Protein AF-A0A9E5F673-F1 (afdb_monomer)

Foldseek 3Di:
DDPPVPVVVVVVVVVVVLVPVPPPPDDDDDDDDVVVVLVVLVVVLVVVLVQLLQAADDQDPPVDDPADPLLSVLLNQLRRHRRVVCVVPVDLCQVSLDPPPRPDDPPQLVVLNVVLCVCSDPPHDPSSNVVSSSQSNLLSLCVSCVPPDLVRDLRLSSLSSQLSNQVPPPLVSNLSSLVSSCVNVVSNLVSLLSNLSSLLVVVLVPLVDPPVVSLVSNVVSLVSSCVRNPLPPSSLVSVLSSQVSDPPRLVVSLVSLCVQLVVPVPDVSNVVSNVSNVD

Sequence (279 aa):
MKKRNVIILVGVLLSAAILWWGLAQTQENGSEEAGAESENHLAENQEKMAVLYQAPRESIAASGQEGTRECIEFWNNLRGFDLTRQQSEFPDIKTITKSDRCSTVPAPLKNLHDHFNKTCGPNANSSQCLVALYHYRAALTDFLTRNLKIEQITDPKVLVDKVLANREINPELSIKAAEKLSELEPNLYDAKKAQVLGRLFMATKNSAGTNEDAWGALDEAIKSAKELGGSDPELLEAELMSELFRPNNLQRAEEKAKDASEDFPGEWRGPYFAAWALF

pLDDT: mean 76.99, std 19.3, range [29.08, 98.12]

Solvent-accessible surface area (backbone atoms only — not comparable to full-atom values): 15774 Å² total; per-residue (Å²): 135,83,89,74,57,70,72,58,60,62,60,58,64,70,62,52,76,77,66,59,86,80,64,93,82,81,82,92,82,89,76,75,75,69,52,58,57,42,52,51,49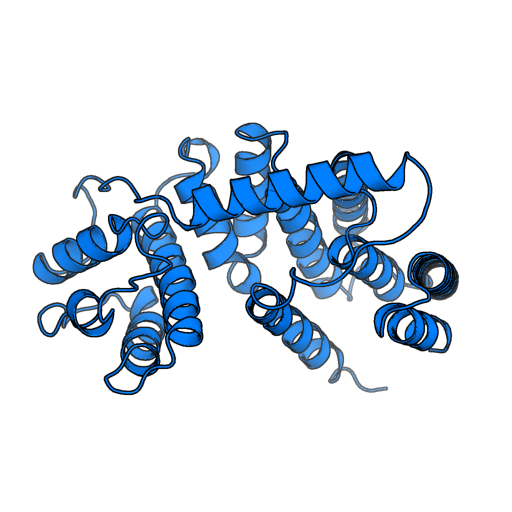,44,52,54,33,53,51,54,50,48,50,49,74,21,49,50,45,80,80,74,73,74,84,83,67,86,60,48,72,54,34,50,52,51,52,44,52,62,40,45,44,55,48,71,85,30,72,91,61,64,62,69,55,50,75,75,62,59,52,92,68,42,78,64,61,55,77,93,50,35,68,55,48,56,49,35,51,61,46,35,34,100,84,42,54,68,68,62,23,51,53,40,47,53,53,47,47,14,40,48,51,34,62,78,44,65,86,56,57,70,92,74,61,83,53,60,54,60,27,52,20,31,24,68,49,17,51,86,80,36,29,68,60,12,26,54,23,17,49,53,32,26,71,78,36,72,81,39,42,68,27,35,47,46,31,27,57,27,32,48,53,55,39,58,73,43,72,91,53,92,55,57,68,44,50,52,55,26,52,53,30,45,56,63,25,44,78,54,42,60,84,41,66,69,58,55,48,53,55,33,50,54,29,58,71,38,85,95,26,56,69,61,21,28,53,49,18,43,53,52,16,68,78,33,69,88,48,77,57,10,62,51,28,42,54,57,44,74,107

Nearest PDB structures (foldseek):
  7kra-assembly1_B  TM=3.644E-01  e=1.148E-01  Saccharomyces cerevisiae
  9dze-assembly1_h  TM=2.707E-01  e=9.103E+00  synthetic construct
  5qsu-assembly1_C  TM=1.604E-01  e=4.454E+00  Homo sapiens

Secondary structure (DSSP, 8-state):
--TTSHHHHHHHHTTTTTTGGG----------THHHHHHHHHHHHHHHHHHHHHSPPPPPPSTT--S-HHHHHHHHHHHT--SSTTSSS---THHHH--TT-----HHHHHHHHHHHHHTSTT--HHHHHHHHHHHHHHHHHHHTTTS-GGG---HHHHHHHHHHHTTT-HHHHHHHHHHHHHHSTT-HHHHHHHHHHHHHHHHHTTTS--HHHHHHHHHHHHHHHHHHTT-HHHHHHHHHHHHHSTT-HHHHHHHHHHHHHH-TTSTHHHHHHHHHT-

Structure (mmCIF, N/CA/C/O backbone):
data_AF-A0A9E5F673-F1
#
_entry.id   AF-A0A9E5F673-F1
#
loop_
_atom_site.group_PDB
_atom_site.id
_atom_site.type_symbol
_atom_site.label_atom_id
_atom_site.label_alt_id
_atom_site.label_comp_id
_atom_site.label_asym_id
_atom_site.label_entity_id
_atom_site.label_seq_id
_atom_site.pdbx_PDB_ins_code
_atom_site.Cartn_x
_atom_site.Cartn_y
_atom_site.Cartn_z
_atom_site.occupancy
_atom_site.B_iso_or_equiv
_atom_site.auth_seq_id
_atom_site.auth_comp_id
_atom_site.auth_asym_id
_atom_site.auth_atom_id
_atom_site.pdbx_PDB_model_num
ATOM 1 N N . MET A 1 1 ? -9.151 -7.379 -32.807 1.00 37.03 1 MET A N 1
ATOM 2 C CA . MET A 1 1 ? -8.795 -8.397 -31.790 1.00 37.03 1 MET A CA 1
ATOM 3 C C . MET A 1 1 ? -9.178 -7.897 -30.396 1.00 37.03 1 MET A C 1
ATOM 5 O O . MET A 1 1 ? -9.431 -6.713 -30.227 1.00 37.03 1 MET A O 1
ATOM 9 N N . LYS A 1 2 ? -9.366 -8.828 -29.456 1.00 34.88 2 LYS A N 1
ATOM 10 C CA . LYS A 1 2 ? -10.142 -8.751 -28.203 1.00 34.88 2 LYS A CA 1
ATOM 11 C C . LYS A 1 2 ? -9.675 -7.669 -27.199 1.00 34.88 2 LYS A C 1
ATOM 13 O O . LYS A 1 2 ? -8.625 -7.817 -26.596 1.00 34.88 2 LYS A O 1
ATOM 18 N N . LYS A 1 3 ? -10.536 -6.689 -26.879 1.00 38.56 3 LYS A N 1
ATOM 19 C CA . LYS A 1 3 ? -10.373 -5.728 -25.753 1.00 38.56 3 LYS A CA 1
ATOM 20 C C . LYS A 1 3 ? -10.707 -6.305 -24.356 1.00 38.56 3 LYS A C 1
ATOM 22 O O . LYS A 1 3 ? -10.784 -5.561 -23.388 1.00 38.56 3 LYS A O 1
ATOM 27 N N . ARG A 1 4 ? -10.949 -7.617 -24.230 1.00 33.34 4 ARG A N 1
ATOM 28 C CA . ARG A 1 4 ? -11.463 -8.242 -22.990 1.00 33.34 4 ARG A CA 1
ATOM 29 C C . ARG A 1 4 ? -10.406 -8.874 -22.072 1.00 33.34 4 ARG A C 1
ATOM 31 O O . ARG A 1 4 ? -10.765 -9.254 -20.967 1.00 33.34 4 ARG A O 1
ATOM 38 N N . ASN A 1 5 ? -9.134 -8.943 -22.474 1.00 33.12 5 ASN A N 1
ATOM 39 C CA . ASN A 1 5 ? -8.113 -9.663 -21.694 1.00 33.12 5 ASN A CA 1
ATOM 40 C C . ASN A 1 5 ? -7.264 -8.775 -20.763 1.00 33.12 5 ASN A C 1
ATOM 42 O O . ASN A 1 5 ? -6.684 -9.294 -19.817 1.00 33.12 5 ASN A O 1
ATOM 46 N N . VAL A 1 6 ? -7.231 -7.452 -20.963 1.00 39.44 6 VAL A N 1
ATOM 47 C CA . VAL A 1 6 ? -6.365 -6.545 -20.175 1.00 39.44 6 VAL A CA 1
ATOM 48 C C . VAL A 1 6 ? -6.846 -6.393 -18.723 1.00 39.44 6 VAL A C 1
ATOM 50 O O . VAL A 1 6 ? -6.038 -6.284 -17.811 1.00 39.44 6 VAL A O 1
ATOM 53 N N . ILE A 1 7 ? -8.160 -6.466 -18.481 1.00 37.22 7 ILE A N 1
ATOM 54 C CA . ILE A 1 7 ? -8.740 -6.292 -17.135 1.00 37.22 7 ILE A CA 1
ATOM 55 C C . ILE A 1 7 ? -8.478 -7.516 -16.236 1.00 37.22 7 ILE A C 1
ATOM 57 O O . ILE A 1 7 ? -8.402 -7.376 -15.021 1.00 37.22 7 ILE A O 1
ATOM 61 N N . ILE A 1 8 ? -8.307 -8.709 -16.819 1.00 34.75 8 ILE A N 1
ATOM 62 C CA . ILE A 1 8 ? -8.116 -9.951 -16.053 1.00 34.75 8 ILE A CA 1
ATOM 63 C C . ILE A 1 8 ? -6.648 -10.123 -15.627 1.00 34.75 8 ILE A C 1
ATOM 65 O O . ILE A 1 8 ? -6.405 -10.593 -14.522 1.00 34.75 8 ILE A O 1
ATOM 69 N N . LEU A 1 9 ? -5.674 -9.689 -16.438 1.00 36.81 9 LEU A N 1
ATOM 70 C CA . LEU A 1 9 ? -4.247 -9.831 -16.102 1.00 36.81 9 LEU A CA 1
ATOM 71 C C . LEU A 1 9 ? -3.793 -8.922 -14.947 1.00 36.81 9 LEU A C 1
ATOM 73 O O . LEU A 1 9 ? -3.017 -9.362 -14.105 1.00 36.81 9 LEU A O 1
ATOM 77 N N . VAL A 1 10 ? -4.328 -7.702 -14.835 1.00 37.75 10 VAL A N 1
ATOM 78 C CA . VAL A 1 10 ? -3.985 -6.787 -13.724 1.00 37.75 10 VAL A CA 1
ATOM 79 C C . VAL A 1 10 ? -4.521 -7.299 -12.376 1.00 37.75 10 VAL A C 1
ATOM 81 O O . VAL A 1 10 ? -3.893 -7.091 -11.343 1.00 37.75 10 VAL A O 1
ATOM 84 N N . GLY A 1 11 ? -5.648 -8.023 -12.377 1.00 29.14 11 GLY A N 1
ATOM 85 C CA . GLY A 1 11 ? -6.254 -8.576 -11.159 1.00 29.14 11 GLY A CA 1
ATOM 86 C C . GLY A 1 11 ? -5.522 -9.789 -10.567 1.00 29.14 11 GLY A C 1
ATOM 87 O O . GLY A 1 11 ? -5.669 -10.067 -9.380 1.00 29.14 11 GLY A O 1
ATOM 88 N N . VAL A 1 12 ? -4.714 -10.504 -11.359 1.00 34.69 12 VAL A N 1
ATOM 89 C CA . VAL A 1 12 ? -3.970 -11.687 -10.884 1.00 34.69 12 VAL A CA 1
ATOM 90 C C . VAL A 1 12 ? -2.694 -11.287 -10.128 1.00 34.69 12 VAL A C 1
ATOM 92 O O . VAL A 1 12 ? -2.337 -11.943 -9.152 1.00 34.69 12 VAL A O 1
ATOM 95 N N . LEU A 1 13 ? -2.068 -10.159 -10.483 1.00 39.78 13 LEU A N 1
ATOM 96 C CA . LEU A 1 13 ? -0.818 -9.682 -9.871 1.00 39.78 13 LEU A CA 1
ATOM 97 C C . LEU A 1 13 ? -0.988 -9.104 -8.455 1.00 39.78 13 LEU A C 1
ATOM 99 O O . LEU A 1 13 ? -0.079 -9.175 -7.634 1.00 39.78 13 LEU A O 1
ATOM 103 N N . LEU A 1 14 ? -2.174 -8.600 -8.110 1.00 37.84 14 LEU A N 1
ATOM 104 C CA . LEU A 1 14 ? -2.446 -8.028 -6.783 1.00 37.84 14 LEU A CA 1
ATOM 105 C C . LEU A 1 14 ? -2.676 -9.073 -5.678 1.00 37.84 14 LEU A C 1
ATOM 107 O O . LEU A 1 14 ? -2.604 -8.743 -4.497 1.00 37.84 14 LEU A O 1
ATOM 111 N N . SER A 1 15 ? -2.892 -10.339 -6.046 1.00 30.56 15 SER A N 1
ATOM 112 C CA . SER A 1 15 ? -3.124 -11.439 -5.095 1.00 30.56 15 SER A CA 1
ATOM 113 C C . SER A 1 15 ? -1.826 -12.077 -4.572 1.00 30.56 15 SER A C 1
ATOM 115 O O . SER A 1 15 ? -1.855 -12.795 -3.573 1.00 30.56 15 SER A O 1
ATOM 117 N N . ALA A 1 16 ? -0.689 -11.839 -5.236 1.00 32.53 16 ALA A N 1
ATOM 118 C CA . ALA A 1 16 ? 0.575 -12.522 -4.946 1.00 32.53 16 ALA A CA 1
ATOM 119 C C . ALA A 1 16 ? 1.378 -11.884 -3.796 1.00 32.53 16 ALA A C 1
ATOM 121 O O . ALA A 1 16 ? 2.051 -12.606 -3.061 1.00 32.53 16 ALA A O 1
ATOM 122 N N . ALA A 1 17 ? 1.230 -10.576 -3.555 1.00 36.69 17 ALA A N 1
ATOM 123 C CA . ALA A 1 17 ? 1.946 -9.862 -2.486 1.00 36.69 17 ALA A CA 1
ATOM 124 C C . ALA A 1 17 ? 1.554 -10.325 -1.065 1.00 36.69 17 ALA A C 1
ATOM 126 O O . ALA A 1 17 ? 2.301 -10.153 -0.108 1.00 36.69 17 ALA A O 1
ATOM 127 N N . ILE A 1 18 ? 0.387 -10.958 -0.921 1.00 40.50 18 ILE A N 1
ATOM 128 C CA . ILE A 1 18 ? -0.121 -11.475 0.357 1.00 40.50 18 ILE A CA 1
ATOM 129 C C . ILE A 1 18 ? 0.413 -12.887 0.672 1.00 40.50 18 ILE A C 1
ATOM 131 O O . ILE A 1 18 ? 0.425 -13.306 1.828 1.00 40.50 18 ILE A O 1
ATOM 135 N N . LEU A 1 19 ? 0.882 -13.629 -0.335 1.00 31.14 19 LEU A N 1
ATOM 136 C CA . LEU A 1 19 ? 1.325 -15.021 -0.178 1.00 31.14 19 LEU A CA 1
ATOM 137 C C . LEU A 1 19 ? 2.838 -15.173 0.052 1.00 31.14 19 LEU A C 1
ATOM 139 O O . LEU A 1 19 ? 3.295 -16.280 0.324 1.00 31.14 19 LEU A O 1
ATOM 143 N N . TRP A 1 20 ? 3.611 -14.087 -0.006 1.00 35.88 20 TRP A N 1
ATOM 144 C CA . TRP A 1 20 ? 5.079 -14.140 0.037 1.00 35.88 20 TRP A CA 1
ATOM 145 C C . TRP A 1 20 ? 5.717 -13.972 1.423 1.00 35.88 20 TRP A C 1
ATOM 147 O O . TRP A 1 20 ? 6.922 -14.145 1.563 1.00 35.88 20 TRP A O 1
ATOM 157 N N . TRP A 1 21 ? 4.928 -13.755 2.479 1.00 38.66 21 TRP A N 1
ATOM 158 C CA . TRP A 1 21 ? 5.448 -13.719 3.857 1.00 38.66 21 TRP A CA 1
ATOM 159 C C . TRP A 1 21 ? 5.853 -15.102 4.419 1.00 38.66 21 TRP A C 1
ATOM 161 O O . TRP A 1 21 ? 6.350 -15.188 5.536 1.00 38.66 21 TRP A O 1
ATOM 171 N N . GLY A 1 22 ? 5.645 -16.197 3.672 1.00 29.08 22 GLY A N 1
ATOM 172 C CA . GLY A 1 22 ? 5.865 -17.575 4.142 1.00 29.08 22 GLY A CA 1
ATOM 173 C C . GLY A 1 22 ? 7.074 -18.328 3.571 1.00 29.08 22 GLY A C 1
ATOM 174 O O . GLY A 1 22 ? 7.224 -19.501 3.895 1.00 29.08 22 GLY A O 1
ATOM 175 N N . LEU A 1 23 ? 7.905 -17.721 2.715 1.00 32.69 23 LEU A N 1
ATOM 176 C CA . LEU A 1 23 ? 8.944 -18.450 1.957 1.00 32.69 23 LEU A CA 1
ATOM 177 C C . LEU A 1 23 ? 10.369 -17.880 2.066 1.00 32.69 23 LEU A C 1
ATOM 179 O O . LEU A 1 23 ? 11.277 -18.413 1.440 1.00 32.69 23 LEU A O 1
ATOM 183 N N . ALA A 1 24 ? 10.612 -16.876 2.914 1.00 33.62 24 ALA A N 1
ATOM 184 C CA . ALA A 1 24 ? 11.949 -16.310 3.145 1.00 33.62 24 ALA A CA 1
ATOM 185 C C . ALA A 1 24 ? 12.843 -17.162 4.084 1.00 33.62 24 ALA A C 1
ATOM 187 O O . ALA A 1 24 ? 13.618 -16.631 4.874 1.00 33.62 24 ALA A O 1
ATOM 188 N N . GLN A 1 25 ? 12.737 -18.493 4.026 1.00 35.62 25 GLN A N 1
ATOM 189 C CA . GLN A 1 25 ? 13.657 -19.413 4.707 1.00 35.62 25 GLN A CA 1
ATOM 190 C C . GLN A 1 25 ? 14.053 -20.566 3.784 1.00 35.62 25 GLN A C 1
ATOM 192 O O . GLN A 1 25 ? 13.660 -21.696 4.030 1.00 35.62 25 GLN A O 1
ATOM 197 N N . THR A 1 26 ? 14.824 -20.279 2.733 1.00 34.53 26 THR A N 1
ATOM 198 C CA . THR A 1 26 ? 15.840 -21.191 2.164 1.00 34.53 26 THR A CA 1
ATOM 199 C C . THR A 1 26 ? 16.519 -20.516 0.970 1.00 34.53 26 THR A C 1
ATOM 201 O O . THR A 1 26 ? 15.927 -20.481 -0.100 1.00 34.53 26 THR A O 1
ATOM 204 N N . GLN A 1 27 ? 17.741 -20.000 1.125 1.00 35.81 27 GLN A N 1
ATOM 205 C CA . GLN A 1 27 ? 18.969 -20.639 0.621 1.00 35.81 27 GLN A CA 1
ATOM 206 C C . GLN A 1 27 ? 20.163 -19.675 0.620 1.00 35.81 27 GLN A C 1
ATOM 208 O O . GLN A 1 27 ? 20.155 -18.644 -0.041 1.00 35.81 27 GLN A O 1
ATOM 213 N N . GLU A 1 28 ? 21.231 -20.104 1.294 1.00 46.47 28 GLU A N 1
ATOM 214 C CA . GLU A 1 28 ? 22.609 -19.709 1.012 1.00 46.47 28 GLU A CA 1
ATOM 215 C C . GLU A 1 28 ? 23.057 -20.342 -0.320 1.00 46.47 28 GLU A C 1
ATOM 217 O O . GLU A 1 28 ? 22.970 -21.564 -0.482 1.00 46.47 28 GLU A O 1
ATOM 222 N N . ASN A 1 29 ? 23.542 -19.533 -1.265 1.00 34.88 29 ASN A N 1
ATOM 223 C CA . ASN A 1 29 ? 24.914 -19.596 -1.802 1.00 34.88 29 ASN A CA 1
ATOM 224 C C . ASN A 1 29 ? 25.039 -18.899 -3.170 1.00 34.88 29 ASN A C 1
ATOM 226 O O . ASN A 1 29 ? 24.569 -19.420 -4.176 1.00 34.88 29 ASN A O 1
ATOM 230 N N . GLY A 1 30 ? 25.839 -17.826 -3.188 1.00 34.53 30 GLY A N 1
ATOM 231 C CA . GLY A 1 30 ? 26.800 -17.528 -4.257 1.00 34.53 30 GLY A CA 1
ATOM 232 C C . GLY A 1 30 ? 26.392 -16.529 -5.345 1.00 34.53 30 GLY A C 1
ATOM 233 O O . GLY A 1 30 ? 25.904 -16.953 -6.380 1.00 34.53 30 GLY A O 1
ATOM 234 N N . SER A 1 31 ? 26.754 -15.247 -5.189 1.00 36.81 31 SER A N 1
ATOM 235 C CA . SER A 1 31 ? 27.835 -14.588 -5.960 1.00 36.81 31 SER A CA 1
ATOM 236 C C . SER A 1 31 ? 27.973 -13.088 -5.623 1.00 36.81 31 SER A C 1
ATOM 238 O O . SER A 1 31 ? 27.014 -12.334 -5.729 1.00 36.81 31 SER A O 1
ATOM 240 N N . GLU A 1 32 ? 29.200 -12.711 -5.247 1.00 40.22 32 GLU A N 1
ATOM 241 C CA . GLU A 1 32 ? 29.911 -11.418 -5.374 1.00 40.22 32 GLU A CA 1
ATOM 242 C C . GLU A 1 32 ? 29.233 -10.089 -4.957 1.00 40.22 32 GLU A C 1
ATOM 244 O O . GLU A 1 32 ? 28.552 -9.425 -5.730 1.00 40.22 32 GLU A O 1
ATOM 249 N N . GLU A 1 33 ? 29.554 -9.698 -3.711 1.00 42.94 33 GLU A N 1
ATOM 250 C CA . GLU A 1 33 ? 29.698 -8.377 -3.047 1.00 42.94 33 GLU A CA 1
ATOM 251 C C . GLU A 1 33 ? 28.774 -7.191 -3.400 1.00 42.94 33 GLU A C 1
ATOM 253 O O . GLU A 1 33 ? 28.351 -6.503 -2.476 1.00 42.94 33 GLU A O 1
ATOM 258 N N . ALA A 1 34 ? 28.388 -6.957 -4.656 1.00 43.72 34 ALA A N 1
ATOM 259 C CA . ALA A 1 34 ? 27.399 -5.932 -5.015 1.00 43.72 34 ALA A CA 1
ATOM 260 C C . ALA A 1 34 ? 25.948 -6.401 -4.777 1.00 43.72 34 ALA A C 1
ATOM 262 O O . ALA A 1 34 ? 25.080 -5.594 -4.443 1.00 43.72 34 ALA A O 1
ATOM 263 N N . GLY A 1 35 ? 25.685 -7.709 -4.899 1.00 47.53 35 GLY A N 1
ATOM 264 C CA . GLY A 1 35 ? 24.369 -8.297 -4.612 1.00 47.53 35 GLY A CA 1
ATOM 265 C C . GLY A 1 35 ? 24.038 -8.339 -3.116 1.00 47.53 35 GLY A C 1
ATOM 266 O O . GLY A 1 35 ? 22.906 -8.076 -2.721 1.00 47.53 35 GLY A O 1
ATOM 267 N N . ALA A 1 36 ? 25.044 -8.575 -2.267 1.00 54.12 36 ALA A N 1
ATOM 268 C CA . ALA A 1 36 ? 24.855 -8.748 -0.825 1.00 54.12 36 ALA A CA 1
ATOM 269 C C . ALA A 1 36 ? 24.437 -7.452 -0.100 1.00 54.12 36 ALA A C 1
ATOM 271 O O . ALA A 1 36 ? 23.644 -7.497 0.839 1.00 54.12 36 AL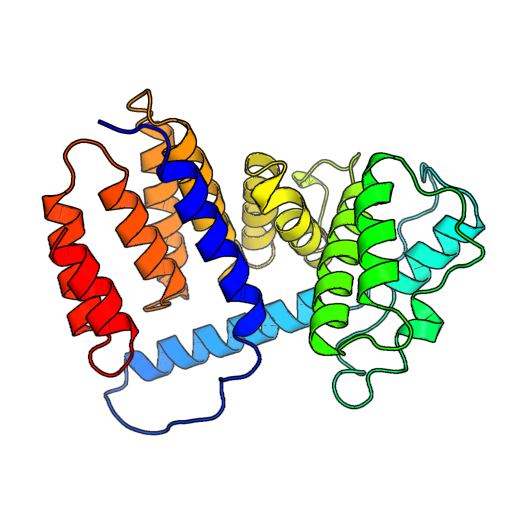A A O 1
ATOM 272 N N . GLU A 1 37 ? 24.941 -6.292 -0.536 1.00 55.06 37 GLU A N 1
ATOM 273 C CA . GLU A 1 37 ? 24.571 -4.992 0.045 1.00 55.06 37 GLU A CA 1
ATOM 274 C C . GLU A 1 37 ? 23.138 -4.591 -0.353 1.00 55.06 37 GLU A C 1
ATOM 276 O O . GLU A 1 37 ? 22.355 -4.152 0.491 1.00 55.06 37 GLU A O 1
ATOM 281 N N . SER A 1 38 ? 22.749 -4.842 -1.610 1.00 58.88 38 SER A N 1
ATOM 282 C CA . SER A 1 38 ? 21.382 -4.604 -2.096 1.00 58.88 38 SER A CA 1
ATOM 283 C C . SER A 1 38 ? 20.347 -5.524 -1.437 1.00 58.88 38 SER A C 1
ATOM 285 O O . SER A 1 38 ? 19.248 -5.071 -1.116 1.00 58.88 38 SER A O 1
ATOM 287 N N . GLU A 1 39 ? 20.667 -6.805 -1.230 1.00 63.44 39 GLU A N 1
ATOM 288 C CA . GLU A 1 39 ? 19.768 -7.757 -0.562 1.00 63.44 39 GLU A CA 1
ATOM 289 C C . GLU A 1 39 ? 19.558 -7.407 0.915 1.00 63.44 39 GLU A C 1
ATOM 291 O O . GLU A 1 39 ? 18.425 -7.441 1.405 1.00 63.44 39 GLU A O 1
ATOM 296 N N . ASN A 1 40 ? 20.623 -6.997 1.612 1.00 72.00 40 ASN A N 1
ATOM 297 C CA . ASN A 1 40 ? 20.531 -6.581 3.008 1.00 72.00 40 ASN A CA 1
ATOM 298 C C . ASN A 1 40 ? 19.660 -5.319 3.164 1.00 72.00 40 ASN A C 1
ATOM 300 O O . ASN A 1 40 ? 18.785 -5.267 4.027 1.00 72.00 40 ASN A O 1
ATOM 304 N N . HIS A 1 41 ? 19.805 -4.339 2.265 1.00 73.88 41 HIS A N 1
ATOM 305 C CA . HIS A 1 41 ? 18.959 -3.143 2.266 1.00 73.88 41 HIS A CA 1
ATOM 306 C C . HIS A 1 41 ? 17.483 -3.428 1.967 1.00 73.88 41 HIS A C 1
ATOM 308 O O . HIS A 1 41 ? 16.606 -2.780 2.549 1.00 73.88 41 HIS A O 1
ATOM 314 N N . LEU A 1 42 ? 17.179 -4.382 1.083 1.00 78.50 42 LEU A N 1
ATOM 315 C CA . LEU A 1 42 ? 15.796 -4.767 0.799 1.00 78.50 42 LEU A CA 1
ATOM 316 C C . LEU A 1 42 ? 15.155 -5.466 2.008 1.00 78.50 42 LEU A C 1
ATOM 318 O O . LEU A 1 42 ? 14.012 -5.159 2.350 1.00 78.50 42 LEU A O 1
ATOM 322 N N . ALA A 1 43 ? 15.894 -6.343 2.691 1.00 81.56 43 ALA A N 1
ATOM 323 C CA . ALA A 1 43 ? 15.431 -7.008 3.908 1.00 81.56 43 ALA A CA 1
ATOM 324 C C . ALA A 1 43 ? 15.159 -6.008 5.050 1.00 81.56 43 ALA A C 1
ATOM 326 O O . ALA A 1 43 ? 14.081 -6.032 5.648 1.00 81.56 43 ALA A O 1
ATOM 327 N N . GLU A 1 44 ? 16.079 -5.069 5.296 1.00 83.94 44 GLU A N 1
ATOM 328 C CA . GLU A 1 44 ? 15.895 -3.983 6.273 1.00 83.94 44 GLU A CA 1
ATOM 329 C C . GLU A 1 44 ? 14.657 -3.126 5.952 1.00 83.94 44 GLU A C 1
ATOM 331 O O . GLU A 1 44 ? 13.897 -2.727 6.840 1.00 83.94 44 GLU A O 1
ATOM 336 N N . ASN A 1 45 ? 14.415 -2.861 4.666 1.00 86.12 45 ASN A N 1
ATOM 337 C CA . ASN A 1 45 ? 13.237 -2.130 4.209 1.00 86.12 45 ASN A CA 1
ATOM 338 C C . ASN A 1 45 ? 11.932 -2.879 4.473 1.00 86.12 45 ASN A C 1
ATOM 340 O O . ASN A 1 45 ? 10.973 -2.285 4.974 1.00 86.12 45 ASN A O 1
ATOM 344 N N . GLN A 1 46 ? 11.906 -4.177 4.172 1.00 83.94 46 GLN A N 1
ATOM 345 C CA . GLN A 1 46 ? 10.754 -5.035 4.435 1.00 83.94 46 GLN A CA 1
ATOM 346 C C . GLN A 1 46 ? 10.453 -5.111 5.935 1.00 83.94 46 GLN A C 1
ATOM 348 O O . GLN A 1 46 ? 9.288 -5.022 6.332 1.00 83.94 46 GLN A O 1
ATOM 353 N N . GLU A 1 47 ? 11.482 -5.206 6.781 1.00 86.88 47 GLU A N 1
ATOM 354 C CA . GLU A 1 47 ? 11.321 -5.167 8.235 1.00 86.88 47 GLU A CA 1
ATOM 355 C C . GLU A 1 47 ? 10.740 -3.822 8.690 1.00 86.88 47 GLU A C 1
ATOM 357 O O . GLU A 1 47 ? 9.747 -3.781 9.423 1.00 86.88 47 GLU A O 1
ATOM 362 N N . LYS A 1 48 ? 11.286 -2.705 8.198 1.00 88.38 48 LYS A N 1
ATOM 363 C CA . LYS A 1 48 ? 10.783 -1.365 8.522 1.00 88.38 48 LYS A CA 1
ATOM 364 C C . LYS A 1 48 ? 9.319 -1.189 8.115 1.00 88.38 48 LYS A C 1
ATOM 366 O O . LYS A 1 48 ? 8.515 -0.664 8.892 1.00 88.38 48 LYS A O 1
ATOM 371 N N . MET A 1 49 ? 8.947 -1.656 6.925 1.00 87.88 49 MET A N 1
ATOM 372 C CA . MET A 1 49 ? 7.564 -1.612 6.462 1.00 87.88 49 MET A CA 1
ATOM 373 C C . MET A 1 49 ? 6.656 -2.510 7.309 1.00 87.88 49 MET A C 1
ATOM 375 O O . MET A 1 49 ? 5.549 -2.102 7.671 1.00 87.88 49 MET A O 1
ATOM 379 N N . ALA A 1 50 ? 7.123 -3.699 7.695 1.00 87.00 50 ALA A N 1
ATOM 380 C CA . ALA A 1 50 ? 6.397 -4.592 8.591 1.00 87.00 50 ALA A CA 1
ATOM 381 C C . ALA A 1 50 ? 6.135 -3.936 9.954 1.00 87.00 50 ALA A C 1
ATOM 383 O O . ALA A 1 50 ? 5.005 -3.983 10.445 1.00 87.00 50 ALA A O 1
ATOM 384 N N . VAL A 1 51 ? 7.125 -3.246 10.528 1.00 89.81 51 VAL A N 1
ATOM 385 C CA . VAL A 1 51 ? 6.967 -2.482 11.776 1.00 89.81 51 VAL A CA 1
ATOM 386 C C . VAL A 1 51 ? 5.875 -1.421 11.628 1.00 89.81 51 VAL A C 1
ATOM 388 O O . VAL A 1 51 ? 4.980 -1.340 12.473 1.00 89.81 51 VAL A O 1
ATOM 391 N N . LEU A 1 52 ? 5.866 -0.652 10.534 1.00 90.62 52 LEU A N 1
ATOM 392 C CA . LEU A 1 52 ? 4.815 0.340 10.271 1.00 90.62 52 LEU A CA 1
ATOM 393 C C . LEU A 1 52 ? 3.435 -0.310 10.098 1.00 90.62 52 LEU A C 1
ATOM 395 O O . LEU A 1 52 ? 2.438 0.187 10.636 1.00 90.62 52 LEU A O 1
ATOM 399 N N . TYR A 1 53 ? 3.349 -1.440 9.395 1.00 87.12 53 TYR A N 1
ATOM 400 C CA . TYR A 1 53 ? 2.108 -2.201 9.255 1.00 87.12 53 TYR A CA 1
ATOM 401 C C . TYR A 1 53 ? 1.649 -2.854 10.546 1.00 87.12 53 TYR A C 1
ATOM 403 O O . TYR A 1 53 ? 0.476 -3.169 10.663 1.00 87.12 53 TYR A O 1
ATOM 411 N N . GLN A 1 54 ? 2.509 -3.086 11.522 1.00 89.62 54 GLN A N 1
ATOM 412 C CA . GLN A 1 54 ? 2.131 -3.828 12.721 1.00 89.62 54 GLN A CA 1
ATOM 413 C C . GLN A 1 54 ? 1.928 -2.935 13.938 1.00 89.62 54 GLN A C 1
ATOM 415 O O . GLN A 1 54 ? 1.132 -3.278 14.813 1.00 89.62 54 GLN A O 1
ATOM 420 N N . ALA A 1 55 ? 2.558 -1.763 13.948 1.00 91.38 55 ALA A N 1
ATOM 421 C CA . ALA A 1 55 ? 2.479 -0.816 15.042 1.00 91.38 55 ALA A CA 1
ATOM 422 C C . ALA A 1 55 ? 1.030 -0.399 15.370 1.00 91.38 55 ALA A C 1
ATOM 424 O O . ALA A 1 55 ? 0.201 -0.218 14.466 1.00 91.38 55 ALA A O 1
ATOM 425 N N . PRO A 1 56 ? 0.718 -0.159 16.652 1.00 91.88 56 PRO A N 1
ATOM 426 C CA . PRO A 1 56 ? -0.568 0.390 17.048 1.00 91.88 56 PRO A CA 1
ATOM 427 C C . PRO A 1 56 ? -0.738 1.812 16.497 1.00 91.88 56 PRO A C 1
ATOM 429 O O . PRO A 1 56 ? 0.206 2.615 16.414 1.00 91.88 56 PRO A 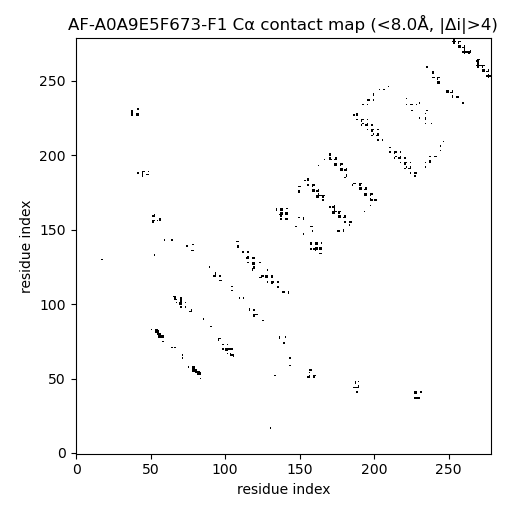O 1
ATOM 432 N N . ARG A 1 57 ? -1.965 2.136 16.090 1.00 90.81 57 ARG A N 1
ATOM 433 C CA . ARG A 1 57 ? -2.333 3.484 15.652 1.00 90.81 57 ARG A CA 1
ATOM 434 C C . ARG A 1 57 ? -2.769 4.319 16.846 1.00 90.81 57 ARG A C 1
ATOM 436 O O . ARG A 1 57 ? -3.400 3.814 17.772 1.00 90.81 57 ARG A O 1
ATOM 443 N N . GLU A 1 58 ? -2.485 5.612 16.785 1.00 85.88 58 GLU A N 1
ATOM 444 C CA . GLU A 1 58 ? -2.994 6.544 17.783 1.00 85.88 58 GLU A CA 1
ATOM 445 C C . GLU A 1 58 ? -4.517 6.692 17.667 1.00 85.88 58 GLU A C 1
ATOM 447 O O . GLU A 1 58 ? -5.115 6.596 16.579 1.00 85.88 58 GLU A O 1
ATOM 452 N N . SER A 1 59 ? -5.153 6.923 18.816 1.00 77.81 59 SER A N 1
ATOM 453 C CA . SER A 1 59 ? -6.571 7.256 18.863 1.00 77.81 59 SER A CA 1
ATOM 454 C C . SER A 1 59 ? -6.777 8.579 18.138 1.00 77.81 59 SER A C 1
ATOM 456 O O . SER A 1 59 ? -6.243 9.609 18.542 1.00 77.81 59 SER A O 1
ATOM 458 N N . ILE A 1 60 ? -7.584 8.570 17.081 1.00 69.75 60 ILE A N 1
ATOM 459 C CA . ILE A 1 60 ? -7.991 9.814 16.429 1.00 69.75 60 ILE A CA 1
ATOM 460 C C . ILE A 1 60 ? -9.037 10.455 17.344 1.00 69.75 60 ILE A C 1
ATOM 462 O O . ILE A 1 60 ? -9.985 9.783 17.757 1.00 69.75 60 ILE A O 1
ATOM 466 N N . ALA A 1 61 ? -8.845 11.726 17.705 1.00 61.94 61 ALA A N 1
ATOM 467 C CA . ALA A 1 61 ? -9.781 12.447 18.561 1.00 61.94 61 ALA A CA 1
ATOM 468 C C . ALA A 1 61 ? -11.207 12.374 17.985 1.00 61.94 61 ALA A C 1
ATOM 470 O O . ALA A 1 61 ? -11.414 12.519 16.781 1.00 61.94 61 ALA A O 1
ATOM 471 N N . ALA A 1 62 ? -12.197 12.164 18.856 1.00 52.38 62 ALA A N 1
ATOM 472 C CA . ALA A 1 62 ? -13.591 11.897 18.490 1.00 52.38 62 ALA A CA 1
ATOM 473 C C . ALA A 1 62 ? -14.306 13.043 17.738 1.00 52.38 62 ALA A C 1
ATOM 475 O O . ALA A 1 62 ? -15.464 12.892 17.345 1.00 52.38 62 ALA A O 1
ATOM 476 N N . SER A 1 63 ? -13.661 14.197 17.540 1.00 47.31 63 SER A N 1
ATOM 477 C CA . SER A 1 63 ? -14.263 15.347 16.868 1.00 47.31 63 SER A CA 1
ATOM 478 C C . SER A 1 63 ? -14.491 15.043 15.384 1.00 47.31 63 SER A C 1
ATOM 480 O O . SER A 1 63 ? -13.581 15.173 14.569 1.00 47.31 63 SER A O 1
ATOM 482 N N . GLY A 1 64 ? -15.715 14.634 15.042 1.00 58.59 64 GLY A N 1
ATOM 483 C CA . GLY A 1 64 ? -16.144 14.372 13.664 1.00 58.59 64 GLY A CA 1
ATOM 484 C C . GLY A 1 64 ? -16.209 12.895 13.266 1.00 58.59 64 GLY A C 1
ATOM 485 O O . GLY A 1 64 ? -16.319 12.601 12.077 1.00 58.59 64 GLY A O 1
ATOM 486 N N . GLN A 1 65 ? -16.148 11.960 14.221 1.00 67.38 65 GLN A N 1
ATOM 487 C CA . GLN A 1 65 ? -16.314 10.538 13.918 1.00 67.38 65 GLN A CA 1
ATOM 488 C C . GLN A 1 65 ? -17.789 10.191 13.668 1.00 67.38 65 GLN A C 1
ATOM 490 O O . GLN A 1 65 ? -18.650 10.388 14.521 1.00 67.38 65 GLN A O 1
ATOM 495 N N . GLU A 1 66 ? -18.072 9.654 12.482 1.00 73.06 66 GLU A N 1
ATOM 496 C CA . GLU A 1 66 ? -19.367 9.066 12.138 1.00 73.06 66 GLU A CA 1
ATOM 497 C C . GLU A 1 66 ? -19.437 7.632 12.678 1.00 73.06 66 GLU A C 1
ATOM 499 O O . GLU A 1 66 ? -18.655 6.777 12.264 1.00 73.06 66 GLU A O 1
ATOM 504 N N . GLY A 1 67 ? -20.372 7.355 13.587 1.00 77.88 67 GLY A N 1
ATOM 505 C CA . GLY A 1 67 ? -20.598 6.017 14.135 1.00 77.88 67 GLY A CA 1
ATOM 506 C C . GLY A 1 67 ? -21.254 6.059 15.512 1.00 77.88 67 GLY A C 1
ATOM 507 O O . GLY A 1 67 ? -21.275 7.097 16.173 1.00 77.88 67 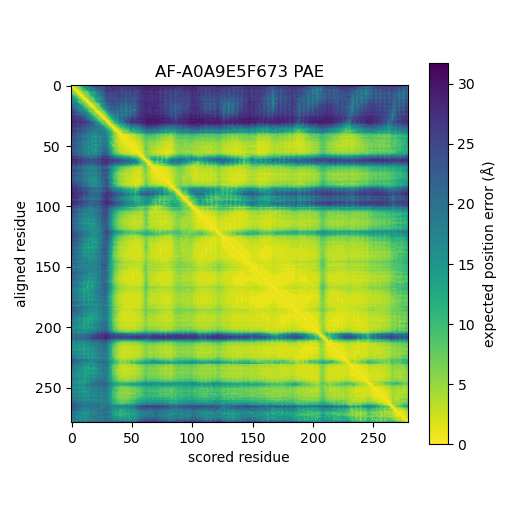GLY A O 1
ATOM 508 N N . THR A 1 68 ? -21.802 4.929 15.959 1.00 83.00 68 THR A N 1
ATOM 509 C CA . THR A 1 68 ? -22.222 4.793 17.360 1.00 83.00 68 THR A CA 1
ATOM 510 C C . THR A 1 68 ? -20.993 4.744 18.267 1.00 83.00 68 THR A C 1
ATOM 512 O O . THR A 1 68 ? -19.899 4.373 17.834 1.00 83.00 68 THR A O 1
ATOM 515 N N . ARG A 1 69 ? -21.164 5.085 19.548 1.00 83.69 69 ARG A N 1
ATOM 516 C CA . ARG A 1 69 ? -20.086 5.029 20.548 1.00 83.69 69 ARG A CA 1
ATOM 517 C C . ARG A 1 69 ? -19.437 3.642 20.600 1.00 83.69 69 ARG A C 1
ATOM 519 O O . ARG A 1 69 ? -18.221 3.531 20.681 1.00 83.69 69 ARG A O 1
ATOM 526 N N . GLU A 1 70 ? -20.251 2.599 20.493 1.00 84.31 70 GLU A N 1
ATOM 527 C CA . GLU A 1 70 ? -19.831 1.199 20.505 1.00 84.31 70 GLU A CA 1
ATOM 528 C C . GLU A 1 70 ? -18.980 0.841 19.275 1.00 84.31 70 GLU A C 1
ATOM 530 O O . GLU A 1 70 ? -18.008 0.095 19.391 1.00 84.31 70 GLU A O 1
ATOM 535 N N . CYS A 1 71 ? -19.308 1.391 18.099 1.00 84.56 71 CYS A N 1
ATOM 536 C CA . CYS A 1 71 ? -18.488 1.225 16.899 1.00 84.56 71 CYS A CA 1
ATOM 537 C C . CYS A 1 71 ? -17.161 1.973 17.005 1.00 84.56 71 CYS A C 1
ATOM 539 O O . CYS A 1 71 ? -16.127 1.419 16.650 1.00 84.56 71 CYS A O 1
ATOM 541 N N . ILE A 1 72 ? -17.177 3.196 17.537 1.00 85.12 72 ILE A N 1
ATOM 542 C CA . ILE A 1 72 ? -15.963 3.987 17.758 1.00 85.12 72 ILE A CA 1
ATOM 543 C C . ILE A 1 72 ? -15.010 3.266 18.718 1.00 85.12 72 ILE A C 1
ATOM 545 O O . ILE A 1 72 ? -13.820 3.154 18.434 1.00 85.12 72 ILE A O 1
ATOM 549 N N . GLU A 1 73 ? -15.525 2.734 19.829 1.00 84.88 73 GLU A N 1
ATOM 550 C CA . GLU A 1 73 ? -14.737 1.956 20.789 1.00 84.88 73 GLU A CA 1
ATOM 551 C C . GLU A 1 73 ? -14.125 0.712 20.131 1.00 84.88 73 GLU A C 1
ATOM 553 O O . GLU A 1 73 ? -12.918 0.492 20.225 1.00 84.88 73 GLU A O 1
ATOM 558 N N . PHE A 1 74 ? -14.928 -0.054 19.387 1.00 86.50 74 PHE A N 1
ATOM 559 C CA . PHE A 1 74 ? -14.446 -1.209 18.629 1.00 86.50 74 PHE A CA 1
ATOM 560 C C . PHE A 1 74 ? -13.340 -0.837 17.631 1.00 86.50 74 PHE A C 1
ATOM 562 O O . PHE A 1 74 ? -12.291 -1.477 17.600 1.00 86.50 74 PHE A O 1
ATOM 569 N N . TRP A 1 75 ? -13.543 0.213 16.838 1.00 88.50 75 TRP A N 1
ATOM 570 C CA . TRP A 1 75 ? -12.574 0.677 15.849 1.00 88.50 75 TRP A CA 1
ATOM 571 C C . TRP A 1 75 ? -11.278 1.178 16.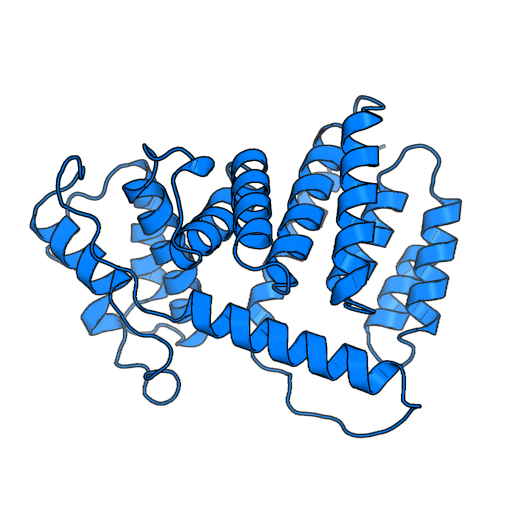477 1.00 88.50 75 TRP A C 1
ATOM 573 O O . TRP A 1 75 ? -10.202 0.892 15.952 1.00 88.50 75 TRP A O 1
ATOM 583 N N . ASN A 1 76 ? -11.354 1.885 17.604 1.00 86.94 76 ASN A N 1
ATOM 584 C CA . ASN A 1 76 ? -10.169 2.320 18.336 1.00 86.94 76 ASN A CA 1
ATOM 585 C C . ASN A 1 76 ? -9.400 1.128 18.911 1.00 86.94 76 ASN A C 1
ATOM 587 O O . ASN A 1 76 ? -8.181 1.088 18.772 1.00 86.94 76 ASN A O 1
ATOM 591 N N . ASN A 1 77 ? -10.094 0.127 19.462 1.00 85.81 77 ASN A N 1
ATOM 592 C CA . ASN A 1 77 ? -9.461 -1.103 19.943 1.00 85.81 77 ASN A CA 1
ATOM 593 C C . ASN A 1 77 ? -8.769 -1.862 18.803 1.00 85.81 77 ASN A C 1
ATOM 595 O O . ASN A 1 77 ? -7.620 -2.275 18.941 1.00 85.81 77 ASN A O 1
ATOM 599 N N . LEU A 1 78 ? -9.432 -1.985 17.649 1.00 87.00 78 LEU A N 1
ATOM 600 C CA . LEU A 1 78 ? -8.872 -2.647 16.472 1.00 87.00 78 LEU A CA 1
ATOM 601 C C . LEU A 1 78 ? -7.629 -1.917 15.934 1.00 87.00 78 LEU A C 1
ATOM 603 O O . LEU A 1 78 ? -6.636 -2.542 15.566 1.00 87.00 78 LEU A O 1
ATOM 607 N N . ARG A 1 79 ? -7.675 -0.581 15.888 1.00 89.81 79 ARG A N 1
ATOM 608 C CA . ARG A 1 79 ? -6.567 0.266 15.422 1.00 89.81 79 ARG A CA 1
ATOM 609 C C . ARG A 1 79 ? -5.399 0.313 16.407 1.00 89.81 79 ARG A C 1
ATOM 611 O O . ARG A 1 79 ? -4.251 0.374 15.974 1.00 89.81 79 ARG A O 1
ATOM 618 N N . GLY A 1 80 ? -5.689 0.278 17.703 1.00 88.12 80 GLY A N 1
ATOM 619 C CA . GLY A 1 80 ? -4.706 0.298 18.783 1.00 88.12 80 GLY A CA 1
ATOM 620 C C . GLY A 1 80 ? -4.033 -1.048 19.049 1.00 88.12 80 GLY A C 1
ATOM 621 O O . GLY A 1 80 ? -3.173 -1.122 19.921 1.00 88.12 80 GLY A O 1
ATOM 622 N N . PHE A 1 81 ? -4.405 -2.108 18.326 1.00 85.81 81 PHE A N 1
ATOM 623 C CA . PHE A 1 81 ? -3.804 -3.423 18.506 1.00 85.81 81 PHE A CA 1
ATOM 624 C C . PHE A 1 81 ? -2.365 -3.457 17.968 1.00 85.81 81 PHE A C 1
ATOM 626 O O . PHE A 1 81 ? -2.118 -3.127 16.804 1.00 85.81 81 PHE A O 1
ATOM 633 N N . ASP A 1 82 ? -1.426 -3.863 18.825 1.00 86.88 82 ASP A N 1
ATOM 634 C CA . ASP A 1 82 ? -0.012 -4.023 18.485 1.00 86.88 82 ASP A CA 1
ATOM 635 C C . ASP A 1 82 ? 0.239 -5.426 17.924 1.00 86.88 82 ASP A C 1
ATOM 637 O O . ASP A 1 82 ? 0.301 -6.416 18.656 1.00 86.88 82 ASP A O 1
ATOM 641 N N . LEU A 1 83 ? 0.379 -5.502 16.601 1.00 82.69 83 LEU A N 1
ATOM 642 C CA . LEU A 1 83 ? 0.590 -6.760 15.889 1.00 82.69 83 LEU A CA 1
ATOM 643 C C . LEU A 1 83 ? 2.050 -7.233 15.940 1.00 82.69 83 LEU A C 1
ATOM 645 O O . LEU A 1 83 ? 2.309 -8.377 15.580 1.00 82.69 83 LEU A O 1
ATOM 649 N N . THR A 1 84 ? 2.994 -6.403 16.405 1.00 77.00 84 THR A N 1
ATOM 650 C CA . THR A 1 84 ? 4.422 -6.777 16.466 1.00 77.00 84 THR A CA 1
ATOM 651 C C . THR A 1 84 ? 4.686 -7.821 17.548 1.00 77.00 84 THR A C 1
ATOM 653 O O . THR A 1 84 ? 5.447 -8.763 17.351 1.00 77.00 84 THR A O 1
ATOM 656 N N . ARG A 1 85 ? 4.003 -7.694 18.690 1.00 67.19 85 ARG A N 1
ATOM 657 C CA . ARG A 1 85 ? 4.203 -8.540 19.880 1.00 67.19 85 ARG A CA 1
ATOM 658 C C . ARG A 1 85 ? 3.424 -9.849 19.851 1.00 67.19 85 ARG A C 1
ATOM 660 O O . ARG A 1 85 ? 3.597 -10.675 20.736 1.00 67.19 85 ARG A O 1
ATOM 667 N N . GLN A 1 86 ? 2.522 -10.003 18.888 1.00 61.34 86 GLN A N 1
ATOM 668 C CA . GLN A 1 86 ? 1.483 -11.034 18.904 1.00 61.34 86 GLN A CA 1
ATOM 669 C C . GLN A 1 86 ? 1.630 -12.029 17.744 1.00 61.34 86 GLN A C 1
ATOM 671 O O . GLN A 1 86 ? 0.735 -12.836 17.523 1.00 61.34 86 GLN A O 1
ATOM 676 N N . GLN A 1 87 ? 2.746 -12.004 17.002 1.00 58.72 87 GLN A N 1
ATOM 677 C CA . GLN A 1 87 ? 2.932 -12.874 15.834 1.00 58.72 87 GLN A CA 1
ATOM 678 C C . GLN A 1 87 ? 2.975 -14.372 16.187 1.00 58.72 87 GLN A C 1
ATOM 680 O O . GLN A 1 87 ? 2.429 -15.184 15.444 1.00 58.72 87 GLN A O 1
ATOM 685 N N . SER A 1 88 ? 3.586 -14.748 17.318 1.00 52.44 88 SER A N 1
ATOM 686 C CA . SER A 1 88 ? 3.688 -16.148 17.769 1.00 52.44 88 SER A CA 1
ATOM 687 C C . SER A 1 88 ? 2.475 -16.630 18.569 1.00 52.44 88 SER A C 1
ATOM 689 O O . SER A 1 88 ? 2.222 -17.829 18.642 1.00 52.44 88 SER A O 1
ATOM 691 N N . GLU A 1 89 ? 1.730 -15.703 19.169 1.00 52.41 89 GLU A N 1
ATOM 692 C CA . GLU A 1 89 ? 0.621 -15.981 20.084 1.00 52.41 89 GLU A CA 1
ATOM 693 C C . GLU A 1 89 ? -0.685 -15.357 19.606 1.00 52.41 89 GLU A C 1
ATOM 695 O O . GLU A 1 89 ? -1.489 -15.022 20.463 1.00 52.41 89 GLU A O 1
ATOM 700 N N . PHE A 1 90 ? -0.888 -15.176 18.287 1.00 57.16 90 PHE A N 1
ATOM 701 C CA . PHE A 1 90 ? -2.065 -14.503 17.712 1.00 57.16 90 PHE A CA 1
ATOM 702 C C . PHE A 1 90 ? -3.315 -14.837 18.539 1.00 57.16 90 PHE A C 1
ATOM 704 O O . PHE A 1 90 ? -3.872 -15.932 18.383 1.00 57.16 90 PHE A O 1
ATOM 711 N N . PRO A 1 91 ? -3.719 -13.955 19.476 1.00 51.94 91 PRO A N 1
ATOM 712 C CA . PRO A 1 91 ? -4.749 -14.294 20.434 1.00 51.94 91 PRO A CA 1
ATOM 713 C C . PRO A 1 91 ? -5.991 -14.447 19.599 1.00 51.94 91 PRO A C 1
ATOM 715 O O . PRO A 1 91 ? -6.134 -13.690 18.640 1.00 51.94 91 PRO A O 1
ATOM 718 N N . ASP A 1 92 ? -6.820 -15.443 19.918 1.00 57.59 92 ASP A N 1
ATOM 719 C CA . ASP A 1 92 ? -7.970 -15.854 19.119 1.00 57.59 92 ASP A CA 1
ATOM 720 C C . ASP A 1 92 ? -8.687 -14.606 18.599 1.00 57.59 92 ASP A C 1
ATOM 722 O O . ASP A 1 92 ? -9.455 -13.979 19.333 1.00 57.59 92 ASP A O 1
ATOM 726 N N . ILE A 1 93 ? -8.340 -14.175 17.373 1.00 56.28 93 ILE A N 1
ATOM 727 C CA . ILE A 1 93 ? -8.621 -12.810 16.893 1.00 56.28 93 ILE A CA 1
ATOM 728 C C . ILE A 1 93 ? -10.134 -12.588 16.955 1.00 56.28 93 ILE A C 1
ATOM 730 O O . ILE A 1 93 ? -10.630 -11.479 17.127 1.00 56.28 93 ILE A O 1
ATOM 734 N N . LYS A 1 94 ? -10.877 -13.689 16.884 1.00 56.28 94 LYS A N 1
ATOM 735 C CA . LYS A 1 94 ? -12.294 -13.873 17.173 1.00 56.28 94 LYS A CA 1
ATOM 736 C C . LYS A 1 94 ? -12.811 -13.068 18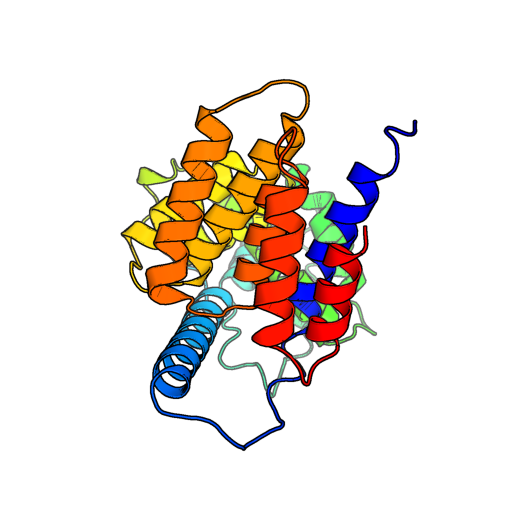.369 1.00 56.28 94 LYS A C 1
ATOM 738 O O . LYS A 1 94 ? -13.912 -12.535 18.287 1.00 56.28 94 LYS A O 1
ATOM 743 N N . THR A 1 95 ? -12.042 -12.959 19.455 1.00 59.28 95 THR A N 1
ATOM 744 C CA . THR A 1 95 ? -12.417 -12.216 20.673 1.00 59.28 95 THR A CA 1
ATOM 745 C C . THR A 1 95 ? -12.330 -10.699 20.501 1.00 59.28 95 THR A C 1
ATOM 747 O O . THR A 1 95 ? -13.082 -9.970 21.139 1.00 59.28 95 THR A O 1
ATOM 750 N N . ILE A 1 96 ? -11.458 -10.227 19.607 1.00 59.31 96 ILE A N 1
ATOM 751 C CA . ILE A 1 96 ? -11.202 -8.802 19.350 1.00 59.31 96 ILE A CA 1
ATOM 752 C C . ILE A 1 96 ? -11.989 -8.317 18.119 1.00 59.31 96 ILE A C 1
ATOM 754 O O . ILE A 1 96 ? -12.284 -7.132 17.994 1.00 59.31 96 ILE A O 1
ATOM 758 N N . THR A 1 97 ? -12.359 -9.227 17.214 1.00 57.00 97 THR A N 1
ATOM 759 C CA . THR A 1 97 ? -12.950 -8.918 15.898 1.00 57.00 97 THR A CA 1
ATOM 760 C C . THR A 1 97 ? -14.463 -9.042 15.834 1.00 57.00 97 THR A C 1
ATOM 762 O O . THR A 1 97 ? -15.079 -8.423 14.969 1.00 57.00 97 THR A O 1
ATOM 765 N N . LYS A 1 98 ? -15.092 -9.740 16.786 1.00 61.06 98 LYS A N 1
ATOM 766 C CA . LYS A 1 98 ? -16.540 -9.655 16.974 1.00 61.06 98 LYS A CA 1
ATOM 767 C C . LYS A 1 98 ? -16.896 -8.463 17.845 1.00 61.06 98 LYS A C 1
ATOM 769 O O . LYS A 1 98 ? -16.792 -8.516 19.067 1.00 61.06 98 LYS A O 1
ATOM 774 N N . SER A 1 99 ? -17.422 -7.418 17.221 1.00 62.69 99 SER A N 1
ATOM 775 C CA . SER A 1 99 ? -18.254 -6.464 17.942 1.00 62.69 99 SER A CA 1
ATOM 776 C C . SER A 1 99 ? -19.711 -6.730 17.615 1.00 62.69 99 SER A C 1
ATOM 778 O O . SER A 1 99 ? -20.301 -6.061 16.773 1.00 62.69 99 SER A O 1
ATOM 780 N N . ASP A 1 100 ? -20.326 -7.659 18.353 1.00 66.81 100 ASP A N 1
ATOM 781 C CA . ASP A 1 100 ? -21.789 -7.829 18.364 1.00 66.81 100 ASP A CA 1
ATOM 782 C C . ASP A 1 100 ? -22.514 -6.513 18.749 1.00 66.81 100 ASP A C 1
ATOM 784 O O . ASP A 1 100 ? -23.725 -6.378 18.590 1.00 66.81 100 ASP A O 1
ATOM 788 N N . ARG A 1 101 ? -21.765 -5.523 19.259 1.00 71.31 101 ARG A N 1
ATOM 789 C CA . ARG A 1 101 ? -22.230 -4.191 19.660 1.00 71.31 101 ARG A CA 1
ATOM 790 C C . ARG A 1 101 ? -22.080 -3.127 18.566 1.00 71.31 101 ARG A C 1
ATOM 792 O O . ARG A 1 101 ? -22.810 -2.140 18.601 1.00 71.31 101 ARG A O 1
ATOM 799 N N . CYS A 1 102 ? -21.185 -3.304 17.590 1.00 81.44 102 CYS A N 1
ATOM 800 C CA . CYS A 1 102 ? -21.049 -2.394 16.451 1.00 81.44 102 CYS A CA 1
ATOM 801 C C . CYS A 1 102 ? -22.005 -2.811 15.327 1.00 81.44 102 CYS A C 1
ATOM 803 O O . CYS A 1 102 ? -21.613 -3.360 14.303 1.00 81.44 102 CYS A O 1
ATOM 805 N N . SER A 1 103 ? -23.296 -2.557 15.532 1.00 77.81 103 SER A N 1
ATOM 806 C CA . SER A 1 103 ? -24.343 -2.916 14.569 1.00 77.81 103 SER A CA 1
ATOM 807 C C . SER A 1 103 ? -24.507 -1.900 13.434 1.00 77.81 103 SER A C 1
ATOM 809 O O . SER A 1 103 ? -25.033 -2.233 12.373 1.00 77.81 103 SER A O 1
ATOM 811 N N . THR A 1 104 ? -24.068 -0.655 13.643 1.00 84.56 104 THR A N 1
ATOM 812 C CA . THR A 1 104 ? -24.287 0.460 12.710 1.00 84.56 104 THR A CA 1
ATOM 813 C C . THR A 1 104 ? -22.969 0.901 12.082 1.00 84.56 104 THR A C 1
ATOM 815 O O . THR A 1 104 ? -22.370 1.903 12.468 1.00 84.56 104 THR A O 1
ATOM 818 N N . VAL A 1 105 ? -22.508 0.120 11.106 1.00 87.00 105 VAL A N 1
ATOM 819 C CA . VAL A 1 105 ? -21.289 0.407 10.341 1.00 87.00 105 VAL A CA 1
ATOM 820 C C . VAL A 1 105 ? -21.605 1.380 9.195 1.00 87.00 105 VAL A C 1
ATOM 822 O O . VAL A 1 105 ? -22.553 1.129 8.445 1.00 87.00 105 VAL A O 1
ATOM 825 N N . PRO A 1 106 ? -20.826 2.466 9.011 1.00 87.94 106 PRO A N 1
ATOM 826 C CA . PRO A 1 106 ? -20.984 3.392 7.896 1.00 87.94 106 PRO A CA 1
ATOM 827 C C . PRO A 1 106 ? -20.955 2.670 6.550 1.00 87.94 106 PRO A C 1
ATOM 829 O O . PRO A 1 106 ? -20.162 1.748 6.346 1.00 87.94 106 PRO A O 1
ATOM 832 N N . ALA A 1 107 ? -21.786 3.122 5.608 1.00 89.88 107 ALA A N 1
ATOM 833 C CA . ALA A 1 107 ? -21.928 2.486 4.299 1.00 89.88 107 ALA A CA 1
ATOM 834 C C . ALA A 1 107 ? -20.588 2.235 3.569 1.00 89.88 107 ALA A C 1
ATOM 836 O O . ALA A 1 107 ? -20.425 1.126 3.056 1.00 89.88 107 ALA A O 1
ATOM 837 N N . PRO A 1 108 ? -19.598 3.159 3.580 1.00 88.25 108 PRO A N 1
ATOM 838 C CA . PRO A 1 108 ? -18.303 2.918 2.936 1.00 88.25 108 PRO A CA 1
ATOM 839 C C . PRO A 1 108 ? -17.514 1.739 3.523 1.00 88.25 108 PRO A C 1
ATOM 841 O O . PRO A 1 108 ? -16.739 1.107 2.814 1.00 88.25 108 PRO A O 1
ATOM 844 N N . LEU A 1 109 ? -17.716 1.422 4.805 1.00 89.56 109 LEU A N 1
ATOM 845 C CA . LEU A 1 109 ? -16.999 0.351 5.503 1.00 89.56 109 LEU A CA 1
ATOM 846 C C . LEU A 1 109 ? -17.789 -0.957 5.570 1.00 89.56 109 LEU A C 1
ATOM 848 O O . LEU A 1 109 ? -17.220 -1.984 5.933 1.00 89.56 109 LEU A O 1
ATOM 852 N N . LYS A 1 110 ? -19.084 -0.943 5.233 1.00 90.25 110 LYS A N 1
ATOM 853 C CA . LYS A 1 110 ? -19.988 -2.069 5.484 1.00 90.25 110 LYS A CA 1
ATOM 854 C C . LYS A 1 110 ? -19.526 -3.367 4.820 1.00 90.25 110 LYS A C 1
ATOM 856 O O . LYS A 1 110 ? -19.383 -4.374 5.501 1.00 90.25 110 LYS A O 1
ATOM 861 N N . ASN A 1 111 ? -19.245 -3.336 3.517 1.00 90.44 111 ASN A N 1
ATOM 862 C CA . ASN A 1 111 ? -18.837 -4.540 2.782 1.00 90.44 111 ASN A CA 1
ATOM 863 C C . ASN A 1 111 ? -17.532 -5.128 3.325 1.00 90.44 111 ASN A C 1
ATOM 865 O O . ASN A 1 111 ? -17.395 -6.345 3.430 1.00 90.44 111 ASN A O 1
ATOM 869 N N . LEU A 1 112 ? -16.584 -4.262 3.688 1.00 89.94 112 LEU A N 1
ATOM 870 C CA . LEU A 1 112 ? -15.299 -4.691 4.223 1.00 89.94 112 LEU A CA 1
ATOM 871 C C . LEU A 1 112 ? -15.434 -5.227 5.651 1.00 89.94 112 LEU A C 1
ATOM 873 O O . LEU A 1 112 ? -14.806 -6.226 5.974 1.00 89.94 112 LEU A O 1
ATOM 877 N N . HIS A 1 113 ? -16.296 -4.626 6.473 1.00 89.06 113 HIS A N 1
ATOM 878 C CA . HIS A 1 113 ? -16.633 -5.129 7.803 1.00 89.06 113 HIS A CA 1
ATOM 879 C C . HIS A 1 113 ? -17.306 -6.507 7.739 1.00 89.06 113 HIS A C 1
ATOM 881 O O . HIS A 1 113 ? -16.908 -7.427 8.449 1.00 89.06 113 HIS A O 1
ATOM 887 N N . ASP A 1 114 ? -18.287 -6.675 6.850 1.00 88.50 114 ASP A N 1
ATOM 888 C CA . ASP A 1 114 ? -18.991 -7.946 6.663 1.00 88.50 114 ASP A CA 1
ATOM 889 C C . ASP A 1 114 ? -18.020 -9.031 6.145 1.00 88.50 114 ASP A C 1
ATOM 891 O O . ASP A 1 114 ? -18.033 -10.167 6.630 1.00 88.50 114 ASP A O 1
ATOM 895 N N . HIS A 1 115 ? -17.122 -8.678 5.213 1.00 88.56 115 HIS A N 1
ATOM 896 C CA . HIS A 1 115 ? -16.052 -9.567 4.750 1.00 88.56 115 HIS A CA 1
ATOM 897 C C . HIS A 1 115 ? -15.083 -9.932 5.879 1.00 88.56 115 HIS A C 1
ATOM 899 O O . HIS A 1 115 ? -14.786 -11.107 6.071 1.00 88.56 115 HIS A O 1
ATOM 905 N N . PHE A 1 116 ? -14.628 -8.948 6.650 1.00 88.38 116 PHE A N 1
ATOM 906 C CA . PHE A 1 116 ? -13.728 -9.142 7.779 1.00 88.38 116 PHE A CA 1
ATOM 907 C C . PHE A 1 116 ? -14.316 -10.105 8.815 1.00 88.38 116 PHE A C 1
ATOM 909 O O . PHE A 1 116 ? -13.684 -11.105 9.145 1.00 88.38 116 PHE A O 1
ATOM 916 N N . ASN A 1 117 ? -15.562 -9.884 9.244 1.00 85.31 117 ASN A N 1
ATOM 917 C CA . ASN A 1 117 ? -16.247 -10.758 10.201 1.00 85.31 117 ASN A CA 1
ATOM 918 C C . ASN A 1 117 ? -16.407 -12.192 9.681 1.00 85.31 117 ASN A C 1
ATOM 920 O O . ASN A 1 117 ? -16.333 -13.150 10.452 1.00 85.31 117 ASN A O 1
ATOM 924 N N . LYS A 1 118 ? -16.633 -12.351 8.372 1.00 85.19 118 LYS A N 1
ATOM 925 C CA . LYS A 1 118 ? -16.711 -13.667 7.734 1.00 85.19 118 LYS A CA 1
ATOM 926 C C . LYS A 1 118 ? -15.344 -14.356 7.710 1.00 85.19 118 LYS A C 1
ATOM 928 O O . LYS A 1 118 ? -15.254 -15.525 8.080 1.00 85.19 118 LYS A O 1
ATOM 933 N N . THR A 1 119 ? -14.303 -13.649 7.276 1.00 85.56 119 THR A N 1
ATOM 934 C CA . THR A 1 119 ? -12.942 -14.185 7.112 1.00 85.56 119 THR A CA 1
ATOM 935 C C . THR A 1 119 ? -12.277 -14.479 8.455 1.00 85.56 119 THR A C 1
ATOM 937 O O . THR A 1 119 ? -11.550 -15.459 8.562 1.00 85.56 119 THR A O 1
ATOM 940 N N . CYS A 1 120 ? -12.584 -13.701 9.495 1.00 83.62 120 CYS A N 1
ATOM 941 C CA . CYS A 1 120 ? -12.062 -13.848 10.856 1.00 83.62 120 CYS A CA 1
ATOM 942 C C . CYS A 1 120 ? -13.010 -14.601 11.813 1.00 83.62 120 CYS A C 1
ATOM 944 O O . CYS A 1 120 ? -12.960 -14.423 13.029 1.00 83.62 120 CYS A O 1
ATOM 946 N N . GLY A 1 121 ? -13.893 -15.451 11.274 1.00 76.56 121 GLY A N 1
ATOM 947 C CA . GLY A 1 121 ? -14.855 -16.232 12.053 1.00 76.56 121 GLY A CA 1
ATOM 948 C C . GLY A 1 121 ? -14.268 -17.414 12.860 1.00 76.56 121 GLY A C 1
ATOM 949 O O . GLY A 1 121 ? -13.059 -17.640 12.891 1.00 76.56 121 GLY A O 1
ATOM 950 N N . PRO A 1 122 ? -15.132 -18.238 13.492 1.00 72.56 122 PRO A N 1
ATOM 951 C CA . PRO A 1 122 ? -14.752 -19.363 14.363 1.00 72.56 122 PRO A CA 1
ATOM 952 C C . PRO A 1 122 ? -13.741 -20.369 13.803 1.00 72.56 122 PRO A C 1
ATOM 954 O O . PRO A 1 122 ? -12.948 -20.917 14.565 1.00 72.56 122 PRO A O 1
ATOM 957 N N . ASN A 1 123 ? -13.743 -20.564 12.485 1.00 74.81 123 ASN A N 1
ATOM 958 C CA . ASN A 1 123 ? -12.896 -21.530 11.783 1.00 74.81 123 ASN A CA 1
ATOM 959 C C . ASN A 1 123 ? -11.894 -20.838 10.839 1.00 74.81 123 ASN A C 1
ATOM 961 O O . ASN A 1 123 ? -11.482 -21.425 9.841 1.00 74.81 123 ASN A O 1
ATOM 965 N N . ALA A 1 124 ? -11.571 -19.569 11.098 1.00 74.56 124 ALA A N 1
ATOM 966 C CA . ALA A 1 124 ? -10.685 -18.780 10.255 1.00 74.56 124 ALA A CA 1
ATOM 967 C C . ALA A 1 124 ? -9.254 -19.329 10.230 1.00 74.56 124 ALA A C 1
ATOM 969 O O . ALA A 1 124 ? -8.700 -19.708 11.261 1.00 74.56 124 ALA A O 1
ATOM 970 N N . ASN A 1 125 ? -8.636 -19.295 9.051 1.00 81.81 125 ASN A N 1
ATOM 971 C CA . ASN A 1 125 ? -7.194 -19.445 8.912 1.00 81.81 125 ASN A CA 1
ATOM 972 C C . ASN A 1 125 ? -6.514 -18.163 9.426 1.00 81.81 125 ASN A C 1
ATOM 974 O O . ASN A 1 125 ? -6.849 -17.066 8.971 1.00 81.81 125 ASN A O 1
ATOM 978 N N . SER A 1 126 ? -5.562 -18.298 10.354 1.00 78.62 126 SER A N 1
ATOM 979 C CA . SER A 1 126 ? -4.899 -17.160 11.004 1.00 78.62 126 SER A CA 1
ATOM 980 C C . SER A 1 126 ? -4.238 -16.205 10.008 1.00 78.62 126 SER A C 1
ATOM 982 O O . SER A 1 126 ? -4.385 -14.994 10.145 1.00 78.62 126 SER A O 1
ATOM 984 N N . SER A 1 127 ? -3.589 -16.723 8.962 1.00 80.56 127 SER A N 1
ATOM 985 C CA . SER A 1 127 ? -2.946 -15.905 7.928 1.00 80.56 127 SER A CA 1
ATOM 986 C C . SER A 1 127 ? -3.971 -15.132 7.097 1.00 80.56 127 SER A C 1
ATOM 988 O O . SER A 1 127 ? -3.813 -13.935 6.881 1.00 80.56 127 SER A O 1
ATOM 990 N N . GLN A 1 128 ? -5.065 -15.777 6.679 1.00 83.06 128 GLN A N 1
ATOM 991 C CA . GLN A 1 128 ? -6.133 -15.101 5.926 1.00 83.06 128 GLN A CA 1
ATOM 992 C C . GLN A 1 128 ? -6.809 -14.010 6.754 1.00 83.06 128 GLN A C 1
ATOM 994 O O . GLN A 1 128 ? -7.125 -12.932 6.251 1.00 83.06 128 GLN A O 1
ATOM 999 N N . CYS A 1 129 ? -7.021 -14.283 8.037 1.00 83.75 129 CYS A N 1
ATOM 1000 C CA . CYS A 1 129 ? -7.618 -13.314 8.928 1.00 83.75 129 CYS A CA 1
ATOM 1001 C C . CYS A 1 129 ? -6.671 -12.145 9.243 1.00 83.75 129 CYS A C 1
ATOM 1003 O O . CYS A 1 129 ? -7.115 -11.000 9.264 1.00 83.75 129 CYS A O 1
ATOM 1005 N N . LEU A 1 130 ? -5.369 -12.394 9.406 1.00 83.31 130 LEU A N 1
ATOM 1006 C CA . LEU A 1 130 ? -4.371 -11.335 9.561 1.00 83.31 130 LEU A CA 1
ATOM 1007 C C . LEU A 1 130 ? -4.364 -10.384 8.355 1.00 83.31 130 LEU A C 1
ATOM 1009 O O . LEU A 1 130 ? -4.378 -9.166 8.511 1.00 83.31 130 LEU A O 1
ATOM 1013 N N . VAL A 1 131 ? -4.427 -10.932 7.146 1.00 85.88 131 VAL A N 1
ATOM 1014 C CA . VAL A 1 131 ? -4.535 -10.138 5.916 1.00 85.88 131 VAL A CA 1
ATOM 1015 C C . VAL A 1 131 ? -5.815 -9.304 5.916 1.00 85.88 131 VAL A C 1
ATOM 1017 O O . VAL A 1 131 ? -5.774 -8.096 5.678 1.00 85.88 131 VAL A O 1
ATOM 1020 N N . ALA A 1 132 ? -6.956 -9.922 6.239 1.00 87.88 132 ALA A N 1
ATOM 1021 C CA . ALA A 1 132 ? -8.226 -9.210 6.345 1.00 87.88 132 ALA A CA 1
ATOM 1022 C C . ALA A 1 132 ? -8.172 -8.093 7.403 1.00 87.88 132 ALA A C 1
ATOM 1024 O O . ALA A 1 132 ? -8.734 -7.019 7.185 1.00 87.88 132 ALA A O 1
ATOM 1025 N N . LEU A 1 133 ? -7.462 -8.313 8.514 1.00 87.69 133 LEU A N 1
ATOM 1026 C CA . LEU A 1 133 ? -7.227 -7.315 9.553 1.00 87.69 133 LEU A CA 1
ATOM 1027 C C . LEU A 1 133 ? -6.411 -6.131 9.033 1.00 87.69 133 LEU A C 1
ATOM 1029 O O . LEU A 1 133 ? -6.816 -4.993 9.266 1.00 87.69 133 LEU A O 1
ATOM 1033 N N . TYR A 1 134 ? -5.316 -6.365 8.305 1.00 89.25 134 TYR A N 1
ATOM 1034 C CA . TYR A 1 134 ? -4.526 -5.278 7.718 1.00 89.25 134 TYR A CA 1
ATOM 1035 C C . TYR A 1 134 ? -5.367 -4.413 6.777 1.00 89.25 134 TYR A C 1
ATOM 1037 O O . TYR A 1 134 ? -5.398 -3.192 6.937 1.00 89.25 134 TYR A O 1
ATOM 1045 N N . HIS A 1 135 ? -6.114 -5.031 5.859 1.00 91.00 135 HIS A N 1
ATOM 1046 C CA . HIS A 1 135 ? -6.980 -4.294 4.935 1.00 91.00 135 HIS A CA 1
ATOM 1047 C C . HIS A 1 135 ? -8.099 -3.541 5.655 1.00 91.00 135 HIS A C 1
ATOM 1049 O O . HIS A 1 135 ? -8.351 -2.373 5.350 1.00 91.00 135 HIS A O 1
ATOM 1055 N N . TYR A 1 136 ? -8.763 -4.179 6.624 1.00 91.19 136 TYR A N 1
ATOM 1056 C CA . TYR A 1 136 ? -9.850 -3.534 7.352 1.00 91.19 136 TYR A CA 1
ATOM 1057 C C . TYR A 1 136 ? -9.348 -2.359 8.191 1.00 91.19 136 TYR A C 1
ATOM 1059 O O . TYR A 1 136 ? -9.949 -1.285 8.166 1.00 91.19 136 TYR A O 1
ATOM 1067 N N . ARG A 1 137 ? -8.205 -2.517 8.868 1.00 91.56 137 ARG A N 1
ATOM 1068 C CA . ARG A 1 137 ? -7.584 -1.447 9.652 1.00 91.56 137 ARG A CA 1
ATOM 1069 C C . ARG A 1 137 ? -7.124 -0.289 8.768 1.00 91.56 137 ARG A C 1
ATOM 1071 O O . ARG A 1 137 ? -7.348 0.860 9.140 1.00 91.56 137 ARG A O 1
ATOM 1078 N N . ALA A 1 138 ? -6.559 -0.576 7.596 1.00 94.06 138 ALA A N 1
ATOM 1079 C CA . ALA A 1 138 ? -6.151 0.443 6.637 1.00 94.06 138 ALA A CA 1
ATOM 1080 C C . ALA A 1 138 ? -7.342 1.264 6.123 1.00 94.06 138 ALA A C 1
ATOM 1082 O O . ALA A 1 138 ? -7.343 2.489 6.233 1.00 94.06 138 ALA A O 1
ATOM 1083 N N . ALA A 1 139 ? -8.402 0.599 5.655 1.00 93.62 139 ALA A N 1
ATOM 1084 C CA . ALA A 1 139 ? -9.618 1.266 5.191 1.00 93.62 139 ALA A CA 1
ATOM 1085 C C . ALA A 1 139 ? -10.319 2.057 6.305 1.00 93.62 139 ALA A C 1
ATOM 1087 O O . ALA A 1 139 ? -10.850 3.141 6.070 1.00 93.62 139 ALA A O 1
ATOM 1088 N N . LEU A 1 140 ? -10.304 1.540 7.534 1.00 92.56 140 LEU A N 1
ATOM 1089 C CA . LEU A 1 140 ? -10.836 2.239 8.695 1.00 92.56 140 LEU A CA 1
ATOM 1090 C C . LEU A 1 140 ? -10.016 3.495 9.021 1.00 92.56 140 LEU A C 1
ATOM 1092 O O . LEU A 1 140 ? -10.598 4.556 9.244 1.00 92.56 140 LEU A O 1
ATOM 1096 N N . THR A 1 141 ? -8.683 3.408 9.033 1.00 93.12 141 THR A N 1
ATOM 1097 C CA . THR A 1 141 ? -7.817 4.583 9.207 1.00 93.12 141 THR A CA 1
ATOM 1098 C C . THR A 1 141 ? -8.057 5.601 8.094 1.00 93.12 141 THR A C 1
ATOM 1100 O O . THR A 1 141 ? -8.201 6.788 8.389 1.00 93.12 141 THR A O 1
ATOM 1103 N N . ASP A 1 142 ? -8.153 5.167 6.836 1.00 94.12 142 ASP A N 1
ATOM 1104 C CA . ASP A 1 142 ? -8.440 6.058 5.712 1.00 94.12 142 ASP A CA 1
ATOM 1105 C C . ASP A 1 142 ? -9.794 6.757 5.878 1.00 94.12 142 ASP A C 1
ATOM 1107 O O . ASP A 1 142 ? -9.860 7.985 5.812 1.00 94.12 142 ASP A O 1
ATOM 1111 N N . PHE A 1 143 ? -10.844 6.005 6.228 1.00 92.50 143 PHE A N 1
ATOM 1112 C CA . PHE A 1 143 ? -12.166 6.551 6.521 1.00 92.50 143 PHE A CA 1
ATOM 1113 C C . PHE A 1 143 ? -12.104 7.597 7.633 1.00 92.50 143 PHE A C 1
ATOM 1115 O O . PHE A 1 143 ? -12.591 8.710 7.447 1.00 92.50 143 PHE A O 1
ATOM 1122 N N . LEU A 1 144 ? -11.492 7.286 8.777 1.00 90.38 144 LEU A N 1
ATOM 1123 C CA . LEU A 1 144 ? -11.417 8.205 9.919 1.00 90.38 144 LEU A CA 1
ATOM 1124 C C . LEU A 1 144 ? -10.565 9.451 9.635 1.00 90.38 144 LEU A C 1
ATOM 1126 O O . LEU A 1 144 ? -10.748 10.477 10.284 1.00 90.38 144 LEU A O 1
ATOM 1130 N N . THR A 1 145 ? -9.666 9.385 8.653 1.00 91.56 145 THR A N 1
ATOM 1131 C CA . THR A 1 145 ? -8.782 10.490 8.252 1.00 91.56 145 THR A CA 1
ATOM 1132 C C . THR A 1 145 ? -9.162 11.109 6.905 1.00 91.56 145 THR A C 1
ATOM 1134 O O . THR A 1 145 ? -8.397 11.900 6.362 1.00 91.56 145 THR A O 1
ATOM 1137 N N . ARG A 1 146 ? -10.339 10.789 6.349 1.00 91.62 146 ARG A N 1
ATOM 1138 C CA . ARG A 1 146 ? -10.767 11.223 5.002 1.00 91.62 146 ARG A CA 1
ATOM 1139 C C . ARG A 1 146 ? -10.844 12.741 4.813 1.00 91.62 146 ARG A C 1
ATOM 1141 O O . ARG A 1 146 ? -10.748 13.224 3.694 1.00 91.62 146 ARG A O 1
ATOM 1148 N N . ASN A 1 147 ? -11.021 13.480 5.908 1.00 90.19 147 ASN A N 1
ATOM 1149 C CA . ASN A 1 147 ? -11.111 14.942 5.903 1.00 90.19 147 ASN A CA 1
ATOM 1150 C C . ASN A 1 147 ? -9.745 15.631 6.067 1.00 90.19 147 ASN A C 1
ATOM 1152 O O . ASN A 1 147 ? -9.670 16.854 5.968 1.00 90.19 147 ASN A O 1
ATOM 1156 N N . LEU A 1 148 ? -8.679 14.874 6.346 1.00 91.31 148 LEU A N 1
ATOM 1157 C CA . LEU A 1 148 ? -7.324 15.409 6.426 1.00 91.31 148 LEU A CA 1
ATOM 1158 C C . LEU A 1 148 ? -6.729 15.476 5.024 1.00 91.31 148 LEU A C 1
ATOM 1160 O O . LEU A 1 148 ? -6.798 14.507 4.263 1.00 91.31 148 LEU A O 1
ATOM 1164 N N . LYS A 1 149 ? -6.109 16.608 4.691 1.00 94.31 149 LYS A N 1
ATOM 1165 C CA . LYS A 1 149 ? -5.307 16.694 3.471 1.00 94.31 149 LYS A CA 1
ATOM 1166 C C . LYS A 1 149 ? -4.018 15.897 3.658 1.00 94.31 149 LYS A C 1
ATOM 1168 O O . LYS A 1 149 ? -3.477 15.881 4.763 1.00 94.31 149 LYS A O 1
ATOM 1173 N N . ILE A 1 150 ? -3.515 15.264 2.597 1.00 96.44 150 ILE A N 1
ATOM 1174 C CA . ILE A 1 150 ? -2.305 14.425 2.668 1.00 96.44 150 ILE A CA 1
ATOM 1175 C C . ILE A 1 150 ? -1.120 15.203 3.248 1.00 96.44 150 ILE A C 1
ATOM 1177 O O . ILE A 1 150 ? -0.386 14.675 4.077 1.00 96.44 150 ILE A O 1
ATOM 1181 N N . GLU A 1 151 ? -0.988 16.482 2.903 1.00 95.69 151 GLU A N 1
ATOM 1182 C CA . GLU A 1 151 ? 0.121 17.335 3.338 1.00 95.69 151 GLU A CA 1
ATOM 1183 C C . GLU A 1 151 ? 0.117 17.592 4.855 1.00 95.69 151 GLU A C 1
ATOM 1185 O O . GLU A 1 151 ? 1.145 17.954 5.422 1.00 95.69 151 GLU A O 1
ATOM 1190 N N . GLN A 1 152 ? -1.030 17.404 5.516 1.00 94.50 152 GLN A N 1
ATOM 1191 C CA . GLN A 1 152 ? -1.205 17.595 6.959 1.00 94.50 152 GLN A CA 1
ATOM 1192 C C . GLN A 1 152 ? -0.936 16.320 7.766 1.00 94.50 152 GLN A C 1
ATOM 1194 O O . GLN A 1 152 ? -0.906 16.370 8.995 1.00 94.50 152 GLN A O 1
ATOM 1199 N N . ILE A 1 153 ? -0.779 15.172 7.104 1.00 94.56 153 ILE A N 1
ATOM 1200 C CA . ILE A 1 153 ? -0.582 13.886 7.769 1.00 94.56 153 ILE A CA 1
ATOM 1201 C C . ILE A 1 153 ? 0.913 13.679 7.990 1.00 94.56 153 ILE A C 1
ATOM 1203 O O . ILE A 1 153 ? 1.677 13.509 7.042 1.00 94.56 153 ILE A O 1
ATOM 1207 N N . THR A 1 154 ? 1.322 13.684 9.257 1.00 95.44 154 THR A N 1
ATOM 1208 C CA . THR A 1 154 ? 2.723 13.510 9.668 1.00 95.44 154 THR A CA 1
ATOM 1209 C C . THR A 1 154 ? 3.022 12.131 10.245 1.00 95.44 154 THR A C 1
ATOM 1211 O O . THR A 1 154 ? 4.181 11.844 10.506 1.00 95.44 154 THR A O 1
ATOM 1214 N N . ASP A 1 155 ? 2.006 11.294 10.481 1.00 94.62 155 ASP A N 1
ATOM 1215 C CA . ASP A 1 155 ? 2.188 9.922 10.967 1.00 94.62 155 ASP A CA 1
ATOM 1216 C C . ASP A 1 155 ? 2.385 8.962 9.773 1.00 94.62 155 ASP A C 1
ATOM 1218 O O . ASP A 1 155 ? 1.419 8.720 9.031 1.00 94.62 155 ASP A O 1
ATOM 1222 N N . PRO A 1 156 ? 3.584 8.366 9.592 1.00 95.75 156 PRO A N 1
ATOM 1223 C CA . PRO A 1 156 ? 3.849 7.402 8.524 1.00 95.75 156 PRO A CA 1
ATOM 1224 C C . PRO A 1 156 ? 2.876 6.220 8.530 1.00 95.75 156 PRO A C 1
ATOM 1226 O O . PRO A 1 156 ? 2.496 5.721 7.473 1.00 95.75 156 PRO A O 1
ATOM 1229 N N . LYS A 1 157 ? 2.391 5.806 9.708 1.00 95.25 157 LYS A N 1
ATOM 1230 C CA . LYS A 1 157 ? 1.438 4.697 9.854 1.00 95.25 157 LYS A CA 1
ATOM 1231 C C . LYS A 1 157 ? 0.099 4.997 9.181 1.00 95.25 157 LYS A C 1
ATOM 1233 O O . LYS A 1 157 ? -0.513 4.104 8.598 1.00 95.25 157 LYS A O 1
ATOM 1238 N N . VAL A 1 158 ? -0.355 6.250 9.254 1.00 95.06 158 VAL A N 1
ATOM 1239 C CA . VAL A 1 158 ? -1.580 6.699 8.578 1.00 95.06 158 VAL A CA 1
ATOM 1240 C C . VAL A 1 158 ? -1.365 6.742 7.069 1.00 95.06 158 VAL A C 1
ATOM 1242 O O . VAL A 1 158 ? -2.249 6.328 6.325 1.00 95.06 158 VAL A O 1
ATOM 1245 N N . LEU A 1 159 ? -0.200 7.201 6.605 1.00 97.12 159 LEU A N 1
ATOM 1246 C CA . LEU A 1 159 ? 0.115 7.237 5.175 1.00 97.12 159 LEU A CA 1
ATOM 1247 C C . LEU A 1 159 ? 0.192 5.830 4.575 1.00 97.12 159 LEU A C 1
ATOM 1249 O O . LEU A 1 159 ? -0.405 5.599 3.528 1.00 97.12 159 LEU A O 1
ATOM 1253 N N . VAL A 1 160 ? 0.821 4.876 5.267 1.00 96.00 160 VAL A N 1
ATOM 1254 C CA . VAL A 1 160 ? 0.825 3.453 4.884 1.00 96.00 160 VAL A CA 1
ATOM 1255 C C . VAL A 1 160 ? -0.599 2.910 4.743 1.00 96.00 160 VAL A C 1
ATOM 1257 O O . VAL A 1 160 ? -0.939 2.304 3.727 1.00 96.00 160 VAL A O 1
ATOM 1260 N N . ASP A 1 161 ? -1.458 3.173 5.730 1.00 95.69 161 ASP A N 1
ATOM 1261 C CA . ASP A 1 161 ? -2.859 2.751 5.689 1.00 95.69 161 ASP A CA 1
ATOM 1262 C C . ASP A 1 161 ? -3.601 3.384 4.490 1.00 95.69 161 ASP A C 1
ATOM 1264 O O . ASP A 1 161 ? -4.385 2.709 3.822 1.00 95.69 161 ASP A O 1
ATOM 1268 N N . LYS A 1 162 ? -3.319 4.653 4.161 1.00 96.56 162 LYS A N 1
ATOM 1269 C CA . LYS A 1 162 ? -3.896 5.329 2.987 1.00 96.56 162 LYS A CA 1
ATOM 1270 C C . LYS A 1 162 ? -3.422 4.737 1.667 1.00 96.56 162 LYS A C 1
ATOM 1272 O O . LYS A 1 162 ? -4.255 4.569 0.777 1.00 96.56 162 LYS A O 1
ATOM 1277 N N . VAL A 1 163 ? -2.134 4.405 1.548 1.00 96.38 163 VAL A N 1
ATOM 1278 C CA . VAL A 1 163 ? -1.576 3.700 0.382 1.00 96.38 163 VAL A CA 1
ATOM 1279 C C . VAL A 1 163 ? -2.309 2.374 0.185 1.00 96.38 163 VAL A C 1
ATOM 1281 O O . VAL A 1 163 ? -2.860 2.122 -0.885 1.00 96.38 163 VAL A O 1
ATOM 1284 N N . LEU A 1 164 ? -2.401 1.553 1.236 1.00 94.25 164 LEU A N 1
ATOM 1285 C CA . LEU A 1 164 ? -3.037 0.239 1.148 1.00 94.25 164 LEU A CA 1
ATOM 1286 C C . LEU A 1 164 ? -4.538 0.330 0.828 1.00 94.25 164 LEU A C 1
ATOM 1288 O O . LEU A 1 164 ? -5.032 -0.417 -0.014 1.00 94.25 164 LEU A O 1
ATOM 1292 N N . ALA A 1 165 ? -5.265 1.247 1.472 1.00 94.69 165 ALA A N 1
ATOM 1293 C CA . ALA A 1 165 ? -6.709 1.395 1.287 1.00 94.69 165 ALA A CA 1
ATOM 1294 C C . ALA A 1 165 ? -7.089 1.917 -0.107 1.00 94.69 165 ALA A C 1
ATOM 1296 O O . ALA A 1 165 ? -8.146 1.567 -0.632 1.00 94.69 165 ALA A O 1
ATOM 1297 N N . ASN A 1 166 ? -6.240 2.751 -0.713 1.00 94.62 166 ASN A N 1
ATOM 1298 C CA . ASN A 1 166 ? -6.581 3.470 -1.938 1.00 94.62 166 ASN A CA 1
ATOM 1299 C C . ASN A 1 166 ? -5.908 2.928 -3.199 1.00 94.62 166 ASN A C 1
ATOM 1301 O O . ASN A 1 166 ? -6.252 3.394 -4.282 1.00 94.62 166 ASN A O 1
ATOM 1305 N N . ARG A 1 167 ? -5.016 1.933 -3.102 1.00 90.38 167 ARG A N 1
ATOM 1306 C CA . ARG A 1 167 ? -4.275 1.378 -4.251 1.00 90.38 167 ARG A CA 1
ATOM 1307 C C . ARG A 1 167 ? -5.164 1.072 -5.464 1.00 90.38 167 ARG A C 1
ATOM 1309 O O . ARG A 1 167 ? -4.817 1.438 -6.582 1.00 90.38 167 ARG A O 1
ATOM 1316 N N . GLU A 1 168 ? -6.314 0.436 -5.247 1.00 86.50 168 GLU A N 1
ATOM 1317 C CA . GLU A 1 168 ? -7.254 0.080 -6.323 1.00 86.50 168 GLU A CA 1
ATOM 1318 C C . GLU A 1 168 ? -8.420 1.070 -6.468 1.00 86.50 168 GLU A C 1
ATOM 1320 O O . GLU A 1 168 ? -8.915 1.297 -7.575 1.00 86.50 168 GLU A O 1
ATOM 1325 N N . ILE A 1 169 ? -8.864 1.655 -5.350 1.00 89.06 169 ILE A N 1
ATOM 1326 C CA . ILE A 1 169 ? -10.067 2.497 -5.277 1.00 89.06 169 ILE A CA 1
ATOM 1327 C C . ILE A 1 169 ? -9.773 3.914 -5.779 1.00 89.06 169 ILE A C 1
ATOM 1329 O O . ILE A 1 169 ? -10.532 4.463 -6.577 1.00 89.06 169 ILE A O 1
ATOM 1333 N N . ASN A 1 170 ? -8.666 4.500 -5.323 1.00 93.06 170 ASN A N 1
ATOM 1334 C CA . ASN A 1 170 ? -8.227 5.845 -5.672 1.00 93.06 170 ASN A CA 1
ATOM 1335 C C . ASN A 1 170 ? -6.690 5.890 -5.813 1.00 93.06 170 ASN A C 1
ATOM 1337 O O . ASN A 1 170 ? -5.988 6.364 -4.914 1.00 93.06 170 ASN A O 1
ATOM 1341 N N . PRO A 1 171 ? -6.149 5.406 -6.945 1.00 91.12 171 PRO A N 1
ATOM 1342 C CA . PRO A 1 171 ? -4.706 5.309 -7.150 1.00 91.12 171 PRO A CA 1
ATOM 1343 C C . PRO A 1 171 ? -3.987 6.653 -7.031 1.00 91.12 171 PRO A C 1
ATOM 1345 O O . PRO A 1 171 ? -2.848 6.693 -6.584 1.00 91.12 171 PRO A O 1
ATOM 1348 N N . GLU A 1 172 ? -4.642 7.764 -7.380 1.00 94.38 172 GLU A N 1
ATOM 1349 C CA . GLU A 1 172 ? -4.056 9.099 -7.240 1.00 94.38 172 GLU A CA 1
ATOM 1350 C C . GLU A 1 172 ? -3.830 9.465 -5.766 1.00 94.38 172 GLU A C 1
ATOM 1352 O O . GLU A 1 172 ? -2.765 9.963 -5.405 1.00 94.38 172 GLU A O 1
ATOM 1357 N N . LEU A 1 173 ? -4.798 9.166 -4.890 1.00 95.88 173 LEU A N 1
ATOM 1358 C CA . LEU A 1 173 ? -4.631 9.346 -3.447 1.00 95.88 173 LEU A CA 1
ATOM 1359 C C . LEU A 1 173 ? -3.569 8.397 -2.880 1.00 95.88 173 LEU A C 1
ATOM 1361 O O . LEU A 1 173 ? -2.783 8.809 -2.028 1.00 95.88 173 LEU A O 1
ATOM 1365 N N . SER A 1 174 ? -3.514 7.158 -3.378 1.00 96.38 174 SER A N 1
ATOM 1366 C CA . SER A 1 174 ? -2.462 6.202 -3.016 1.00 96.38 174 SER A CA 1
ATOM 1367 C C . SER A 1 174 ? -1.071 6.726 -3.381 1.00 96.38 174 SER A C 1
ATOM 1369 O O . SER A 1 174 ? -0.164 6.634 -2.560 1.00 96.38 174 SER A O 1
ATOM 1371 N N . ILE A 1 175 ? -0.896 7.299 -4.578 1.00 97.06 175 ILE A N 1
ATOM 1372 C CA . ILE A 1 175 ? 0.380 7.886 -5.016 1.00 97.06 175 ILE A CA 1
ATOM 1373 C C . ILE A 1 175 ? 0.753 9.064 -4.116 1.00 97.06 175 ILE A C 1
ATOM 1375 O O . ILE A 1 175 ? 1.852 9.067 -3.578 1.00 97.06 175 ILE A O 1
ATOM 1379 N N . LYS A 1 176 ? -0.166 10.006 -3.866 1.00 98.06 176 LYS A N 1
ATOM 1380 C CA . LYS A 1 176 ? 0.099 11.167 -2.993 1.00 98.06 176 LYS A CA 1
ATOM 1381 C C . LYS A 1 176 ? 0.487 10.750 -1.574 1.00 98.06 176 LYS A C 1
ATOM 1383 O O . LYS A 1 176 ? 1.396 11.323 -0.980 1.00 98.06 176 LYS A O 1
ATOM 1388 N N . ALA A 1 177 ? -0.188 9.742 -1.018 1.00 98.00 177 ALA A N 1
ATOM 1389 C CA . ALA A 1 177 ? 0.162 9.201 0.291 1.00 98.00 177 ALA A CA 1
ATOM 1390 C C . ALA A 1 177 ? 1.553 8.546 0.285 1.00 98.00 177 ALA A C 1
ATOM 1392 O O . ALA A 1 177 ? 2.310 8.733 1.235 1.00 98.00 177 ALA A O 1
ATOM 1393 N N . ALA A 1 178 ? 1.906 7.826 -0.783 1.00 97.62 178 ALA A N 1
ATOM 1394 C CA . ALA A 1 178 ? 3.214 7.197 -0.944 1.00 97.62 178 ALA A CA 1
ATOM 1395 C C . ALA A 1 178 ? 4.344 8.219 -1.166 1.00 97.62 178 ALA A C 1
ATOM 1397 O O . ALA A 1 178 ? 5.438 8.042 -0.638 1.00 97.62 178 ALA A O 1
ATOM 1398 N N . GLU A 1 179 ? 4.081 9.305 -1.895 1.00 97.88 179 GLU A N 1
ATOM 1399 C CA . GLU A 1 179 ? 4.990 10.448 -2.041 1.00 97.88 179 GLU A CA 1
ATOM 1400 C C . GLU A 1 179 ? 5.250 11.084 -0.683 1.00 97.88 179 GLU A C 1
ATOM 1402 O O . GLU A 1 179 ? 6.399 11.161 -0.246 1.00 97.88 179 GLU A O 1
ATOM 1407 N N . LYS A 1 180 ? 4.182 11.422 0.050 1.00 98.12 180 LYS A N 1
ATOM 1408 C CA . LYS A 1 180 ? 4.321 11.994 1.388 1.00 98.12 180 LYS A CA 1
ATOM 1409 C C . LYS A 1 180 ? 5.052 11.057 2.344 1.00 98.12 180 LYS A C 1
ATOM 1411 O O . LYS A 1 180 ? 5.860 11.505 3.151 1.00 98.12 180 LYS A O 1
ATOM 1416 N N . LEU A 1 181 ? 4.792 9.756 2.243 1.00 97.31 181 LEU A N 1
ATOM 1417 C CA . LEU A 1 181 ? 5.490 8.749 3.029 1.00 97.31 181 LEU A CA 1
ATOM 1418 C C . LEU A 1 181 ? 6.979 8.715 2.681 1.00 97.31 181 LEU A C 1
ATOM 1420 O O . LEU A 1 181 ? 7.790 8.683 3.593 1.00 97.31 181 LEU A O 1
ATOM 1424 N N . SER A 1 182 ? 7.344 8.791 1.399 1.00 96.38 182 SER A N 1
ATOM 1425 C CA . SER A 1 182 ? 8.749 8.861 0.979 1.00 96.38 182 SER A CA 1
ATOM 1426 C C . SER A 1 182 ? 9.437 10.170 1.379 1.00 96.38 182 SER A C 1
ATOM 1428 O O . SER A 1 182 ? 10.636 10.173 1.613 1.00 96.38 182 SER A O 1
ATOM 1430 N N . GLU A 1 183 ? 8.709 11.281 1.526 1.00 96.62 183 GLU A N 1
ATOM 1431 C CA . GLU A 1 183 ? 9.278 12.512 2.093 1.00 96.62 183 GLU A CA 1
ATOM 1432 C C . GLU A 1 183 ? 9.624 12.351 3.580 1.00 96.62 183 GLU A C 1
ATOM 1434 O O . GLU A 1 183 ? 10.655 12.844 4.034 1.00 96.62 183 GLU A O 1
ATOM 1439 N N . LEU A 1 184 ? 8.746 11.693 4.347 1.00 96.75 184 LEU A N 1
ATOM 1440 C CA . LEU A 1 184 ? 8.937 11.469 5.784 1.00 96.75 184 LEU A CA 1
ATOM 1441 C C . LEU A 1 184 ? 9.930 10.338 6.070 1.00 96.75 184 LEU A C 1
ATOM 1443 O O . LEU A 1 184 ? 10.668 10.396 7.049 1.00 96.75 184 LEU A O 1
ATOM 1447 N N . GLU A 1 185 ? 9.955 9.327 5.207 1.00 95.00 185 GLU A N 1
ATOM 1448 C CA . GLU A 1 185 ? 10.786 8.133 5.306 1.00 95.00 185 GLU A CA 1
ATOM 1449 C C . GLU A 1 185 ? 11.562 7.920 3.985 1.00 95.00 185 GLU A C 1
ATOM 1451 O O . GLU A 1 185 ? 11.240 7.001 3.229 1.00 95.00 185 GLU A O 1
ATOM 1456 N N . PRO A 1 186 ? 12.602 8.730 3.685 1.00 92.69 186 PRO A N 1
ATOM 1457 C CA . PRO A 1 186 ? 13.293 8.719 2.382 1.00 92.69 186 PRO A CA 1
ATOM 1458 C C . PRO A 1 186 ? 13.897 7.380 1.982 1.00 92.69 186 PRO A C 1
ATOM 1460 O O . PRO A 1 186 ? 13.969 7.056 0.799 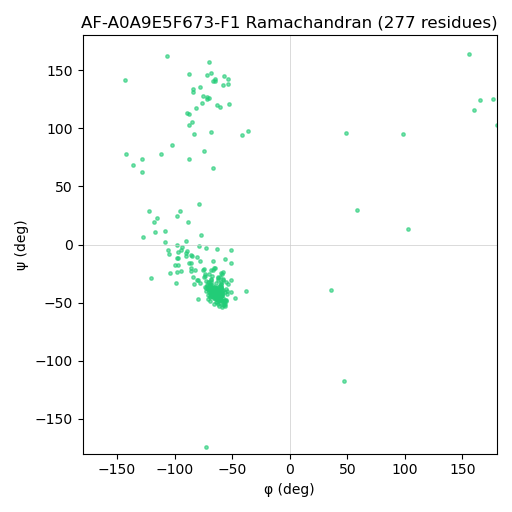1.00 92.69 186 PRO A O 1
ATOM 1463 N N . ASN A 1 187 ? 14.297 6.595 2.981 1.00 90.50 187 ASN A N 1
ATOM 1464 C CA . ASN A 1 187 ? 14.914 5.291 2.784 1.00 90.50 187 ASN A CA 1
ATOM 1465 C C . ASN A 1 187 ? 13.889 4.151 2.745 1.00 90.50 187 ASN A C 1
ATOM 1467 O O . ASN A 1 187 ? 14.315 3.009 2.682 1.00 90.50 187 ASN A O 1
ATOM 1471 N N . LEU A 1 188 ? 12.577 4.428 2.830 1.00 91.88 188 LEU A N 1
ATOM 1472 C CA . LEU A 1 188 ? 11.532 3.404 2.784 1.00 91.88 188 LEU A CA 1
ATOM 1473 C C . LEU A 1 188 ? 11.201 3.043 1.331 1.00 91.88 188 LEU A C 1
ATOM 1475 O O . LEU A 1 188 ? 10.373 3.680 0.675 1.00 91.88 188 LEU A O 1
ATOM 1479 N N . TYR A 1 189 ? 11.837 1.984 0.846 1.00 93.44 189 TYR A N 1
ATOM 1480 C CA . TYR A 1 189 ? 11.694 1.473 -0.510 1.00 93.44 189 TYR A CA 1
ATOM 1481 C C . TYR A 1 189 ? 10.235 1.189 -0.894 1.00 93.44 189 TYR A C 1
ATOM 1483 O O . TYR A 1 189 ? 9.793 1.596 -1.969 1.00 93.44 189 TYR A O 1
ATOM 1491 N N . ASP A 1 190 ? 9.447 0.584 -0.001 1.00 91.50 190 ASP A N 1
ATOM 1492 C CA . ASP A 1 190 ? 8.045 0.248 -0.280 1.00 91.50 190 ASP A CA 1
ATOM 1493 C C . ASP A 1 190 ? 7.176 1.476 -0.597 1.00 91.50 190 ASP A C 1
ATOM 1495 O O . ASP A 1 190 ? 6.222 1.378 -1.372 1.00 91.50 190 ASP A O 1
ATOM 1499 N N . ALA A 1 191 ? 7.526 2.655 -0.072 1.00 94.56 191 ALA A N 1
ATOM 1500 C CA . ALA A 1 191 ? 6.860 3.900 -0.441 1.00 94.56 191 ALA A CA 1
ATOM 1501 C C . ALA A 1 191 ? 7.154 4.273 -1.902 1.00 94.56 191 ALA A C 1
ATOM 1503 O O . ALA A 1 191 ? 6.237 4.610 -2.650 1.00 94.56 191 ALA A O 1
ATOM 1504 N N . LYS A 1 192 ? 8.413 4.154 -2.342 1.00 95.56 192 LYS A N 1
ATOM 1505 C CA . LYS A 1 192 ? 8.794 4.390 -3.743 1.00 95.56 192 LYS A CA 1
ATOM 1506 C C . LYS A 1 192 ? 8.171 3.347 -4.674 1.00 95.56 192 LYS A C 1
ATOM 1508 O O . LYS A 1 192 ? 7.601 3.701 -5.706 1.00 95.56 192 LYS A O 1
ATOM 1513 N N . LYS A 1 193 ? 8.178 2.072 -4.277 1.00 94.25 193 LYS A N 1
ATOM 1514 C CA . LYS A 1 193 ? 7.531 0.987 -5.027 1.00 94.25 193 LYS A CA 1
ATOM 1515 C C . LYS A 1 193 ? 6.024 1.212 -5.184 1.00 94.25 193 LYS A C 1
ATOM 1517 O O . LYS A 1 193 ? 5.485 1.055 -6.279 1.00 94.25 193 LYS A O 1
ATOM 1522 N N . ALA A 1 194 ? 5.334 1.662 -4.136 1.00 94.19 194 ALA A N 1
ATOM 1523 C CA . ALA A 1 194 ? 3.913 1.999 -4.222 1.00 94.19 194 ALA A CA 1
ATOM 1524 C C . ALA A 1 194 ? 3.626 3.123 -5.237 1.00 94.19 194 ALA A C 1
ATOM 1526 O O . ALA A 1 194 ? 2.613 3.063 -5.941 1.00 94.19 194 ALA A O 1
ATOM 1527 N N . GLN A 1 195 ? 4.519 4.114 -5.363 1.00 95.69 195 GLN A N 1
ATOM 1528 C CA . GLN A 1 195 ? 4.411 5.155 -6.392 1.00 95.69 195 GLN A CA 1
ATOM 1529 C C . GLN A 1 195 ? 4.533 4.563 -7.800 1.00 95.69 195 GLN A C 1
ATOM 1531 O O . GLN A 1 195 ? 3.701 4.873 -8.652 1.00 95.69 195 GLN A O 1
ATOM 1536 N N . VAL A 1 196 ? 5.510 3.677 -8.035 1.00 95.62 196 VAL A N 1
ATOM 1537 C CA . VAL A 1 196 ? 5.688 2.978 -9.323 1.00 95.62 196 VAL A CA 1
ATOM 1538 C C . VAL A 1 196 ? 4.418 2.222 -9.704 1.00 95.62 196 VAL A C 1
ATOM 1540 O O . VAL A 1 196 ? 3.857 2.450 -10.775 1.00 95.62 196 VAL A O 1
ATOM 1543 N N . LEU A 1 197 ? 3.908 1.378 -8.806 1.00 93.12 197 LEU A N 1
ATOM 1544 C CA . LEU A 1 197 ? 2.735 0.545 -9.079 1.00 93.12 197 LEU A CA 1
ATOM 1545 C C . LEU A 1 197 ? 1.469 1.382 -9.314 1.00 93.12 197 LEU A C 1
ATOM 1547 O O . LEU A 1 197 ? 0.691 1.093 -10.226 1.00 93.12 197 LEU A O 1
ATOM 1551 N N . GLY A 1 198 ? 1.270 2.448 -8.532 1.00 92.12 198 GLY A N 1
ATOM 1552 C CA . GLY A 1 198 ? 0.156 3.375 -8.733 1.00 92.12 198 GLY A CA 1
ATOM 1553 C C . GLY A 1 198 ? 0.238 4.098 -10.079 1.00 92.12 198 GLY A C 1
ATOM 1554 O O . GLY A 1 198 ? -0.760 4.198 -10.797 1.00 92.12 198 GLY A O 1
ATOM 1555 N N . ARG A 1 199 ? 1.429 4.574 -10.458 1.00 93.44 199 ARG A N 1
ATOM 1556 C CA . ARG A 1 199 ? 1.656 5.284 -11.726 1.00 93.44 199 ARG A CA 1
ATOM 1557 C C . ARG A 1 199 ? 1.531 4.359 -12.931 1.00 93.44 199 ARG A C 1
ATOM 1559 O O . ARG A 1 199 ? 0.906 4.753 -13.913 1.00 93.44 199 ARG A O 1
ATOM 1566 N N . LEU A 1 200 ? 2.003 3.117 -12.829 1.00 91.19 200 LEU A N 1
ATOM 1567 C CA . LEU A 1 200 ? 1.807 2.088 -13.851 1.00 91.19 200 LEU 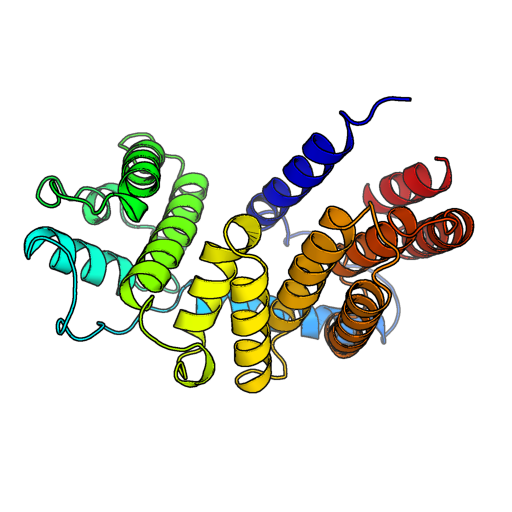A CA 1
ATOM 1568 C C . LEU A 1 200 ? 0.314 1.823 -14.080 1.00 91.19 200 LEU A C 1
ATOM 1570 O O . LEU A 1 200 ? -0.158 1.810 -15.218 1.00 91.19 200 LEU A O 1
ATOM 1574 N N . PHE A 1 201 ? -0.469 1.692 -13.009 1.00 88.88 201 PHE A N 1
ATOM 1575 C CA . PHE A 1 201 ? -1.919 1.533 -13.121 1.00 88.88 201 PHE A CA 1
ATOM 1576 C C . PHE A 1 201 ? -2.600 2.734 -13.799 1.00 88.88 201 PHE A C 1
ATOM 1578 O O . PHE A 1 201 ? -3.483 2.564 -14.643 1.00 88.88 201 PHE A O 1
ATOM 1585 N N . MET A 1 202 ? -2.179 3.958 -13.472 1.00 87.69 202 MET A N 1
ATOM 1586 C CA . MET A 1 202 ? -2.715 5.177 -14.088 1.00 87.69 202 MET A CA 1
ATOM 1587 C C . MET A 1 202 ? -2.327 5.308 -15.570 1.00 87.69 202 MET A C 1
ATOM 1589 O O . MET A 1 202 ? -3.179 5.641 -16.397 1.00 87.69 202 MET A O 1
ATOM 1593 N N . ALA A 1 203 ? -1.076 5.008 -15.924 1.00 87.75 203 ALA A N 1
ATOM 1594 C CA . ALA A 1 203 ? -0.585 5.053 -17.300 1.00 87.75 203 ALA A CA 1
ATOM 1595 C C . ALA A 1 203 ? -1.309 4.027 -18.191 1.00 87.75 203 ALA A C 1
ATOM 1597 O O . ALA A 1 203 ? -1.792 4.362 -19.274 1.00 87.75 203 ALA A O 1
ATOM 1598 N N . THR A 1 204 ? -1.487 2.797 -17.698 1.00 85.31 204 THR A N 1
ATOM 1599 C CA . THR A 1 204 ? -2.141 1.703 -18.441 1.00 85.31 204 THR A CA 1
ATOM 1600 C C . THR A 1 204 ? -3.644 1.916 -18.639 1.00 85.31 204 THR A C 1
ATOM 1602 O O . THR A 1 204 ? -4.187 1.600 -19.704 1.00 85.31 204 THR A O 1
ATOM 1605 N N . LYS A 1 205 ? -4.342 2.516 -17.663 1.00 80.69 205 LYS A N 1
ATOM 1606 C CA . LYS A 1 205 ? -5.762 2.887 -17.809 1.00 80.69 205 LYS A CA 1
ATOM 1607 C C . LYS A 1 205 ? -6.007 3.905 -18.923 1.00 80.69 205 LYS A C 1
ATOM 1609 O O . LYS A 1 205 ? -7.064 3.867 -19.550 1.00 80.69 205 LYS A O 1
ATOM 1614 N N . ASN A 1 206 ? -5.026 4.753 -19.219 1.00 69.81 206 ASN A N 1
ATOM 1615 C CA . ASN A 1 206 ? -5.123 5.808 -20.227 1.00 69.81 206 ASN A CA 1
ATOM 1616 C C . ASN A 1 206 ? -4.720 5.359 -21.646 1.00 69.81 206 ASN A C 1
ATOM 1618 O O . ASN A 1 206 ? -4.488 6.204 -22.504 1.00 69.81 206 ASN A O 1
ATOM 1622 N N . SER A 1 207 ? -4.720 4.049 -21.928 1.00 55.03 207 SER A N 1
ATOM 1623 C CA . SER A 1 207 ? -4.330 3.399 -23.201 1.00 55.03 207 SER A CA 1
ATOM 1624 C C . SER A 1 207 ? -4.962 3.928 -24.508 1.00 55.03 207 SER A C 1
ATOM 1626 O O . SER A 1 207 ? -4.587 3.481 -25.590 1.00 55.03 207 SER A O 1
ATOM 1628 N N . ALA A 1 208 ? -5.906 4.872 -24.446 1.00 54.84 208 ALA A N 1
ATOM 1629 C CA . ALA A 1 208 ? -6.455 5.570 -25.609 1.00 54.84 208 ALA A CA 1
ATOM 1630 C C . ALA A 1 208 ? -5.678 6.845 -26.005 1.00 54.84 208 ALA A C 1
ATOM 1632 O O . ALA A 1 208 ? -5.991 7.432 -27.039 1.00 54.84 208 ALA A O 1
ATOM 1633 N N . GLY A 1 209 ? -4.682 7.275 -25.224 1.00 52.22 209 GLY A N 1
ATOM 1634 C CA . GLY A 1 209 ? -3.870 8.453 -25.517 1.00 52.22 209 GLY A CA 1
ATOM 1635 C C . GLY A 1 209 ? -2.408 8.268 -25.126 1.00 52.22 209 GLY A C 1
ATOM 1636 O O . GLY A 1 209 ? -2.089 7.685 -24.092 1.00 52.22 209 GLY A O 1
ATOM 1637 N N . THR A 1 210 ? -1.517 8.801 -25.957 1.00 56.25 210 THR A N 1
ATOM 1638 C CA . THR A 1 210 ? -0.098 9.047 -25.673 1.00 56.25 210 THR A CA 1
ATOM 1639 C C . THR A 1 210 ? 0.029 10.122 -24.591 1.00 56.25 210 THR A C 1
ATOM 1641 O O . THR A 1 210 ? 0.457 11.240 -24.862 1.00 56.25 210 THR A O 1
ATOM 1644 N N . ASN A 1 211 ? -0.427 9.836 -23.371 1.00 71.19 211 ASN A N 1
ATOM 1645 C CA . ASN A 1 211 ? -0.209 10.731 -22.243 1.00 71.19 211 ASN A CA 1
ATOM 1646 C C . ASN A 1 211 ? 1.257 10.597 -21.811 1.00 71.19 211 ASN A C 1
ATOM 1648 O O . ASN A 1 211 ? 1.576 9.827 -20.904 1.00 71.19 211 ASN A O 1
ATOM 1652 N N . GLU A 1 212 ? 2.139 11.280 -22.543 1.00 75.94 212 GLU A N 1
ATOM 1653 C CA . GLU A 1 212 ? 3.584 11.308 -22.299 1.00 75.94 212 GLU A CA 1
ATOM 1654 C C . GLU A 1 212 ? 3.894 11.711 -20.855 1.00 75.94 212 GLU A C 1
ATOM 1656 O O . GLU A 1 212 ? 4.787 11.122 -20.255 1.00 75.94 212 GLU A O 1
ATOM 1661 N N . ASP A 1 213 ? 3.089 12.590 -20.249 1.00 83.25 213 ASP A N 1
ATOM 1662 C CA . ASP A 1 213 ? 3.267 13.012 -18.856 1.00 83.25 213 ASP A CA 1
ATOM 1663 C C . ASP A 1 213 ? 3.081 11.848 -17.868 1.00 83.25 213 ASP A C 1
ATOM 1665 O O . ASP A 1 213 ? 3.834 11.716 -16.903 1.00 83.25 213 ASP A O 1
ATOM 1669 N N . ALA A 1 214 ? 2.101 10.965 -18.101 1.00 87.12 214 ALA A N 1
ATOM 1670 C CA . ALA A 1 214 ? 1.860 9.810 -17.232 1.00 87.12 214 ALA A CA 1
ATOM 1671 C C . ALA A 1 214 ? 2.986 8.769 -17.328 1.00 87.12 214 ALA A C 1
ATOM 1673 O O . ALA A 1 214 ? 3.377 8.188 -16.314 1.00 87.12 214 ALA A O 1
ATOM 1674 N N . TRP A 1 215 ? 3.510 8.552 -18.537 1.00 89.56 215 TRP A N 1
ATOM 1675 C CA . TRP A 1 215 ? 4.641 7.657 -18.774 1.00 89.56 215 TRP A CA 1
ATOM 1676 C C . TRP A 1 215 ? 5.953 8.238 -18.241 1.00 89.56 215 TRP A C 1
ATOM 1678 O O . TRP A 1 215 ? 6.680 7.531 -17.555 1.00 89.56 215 TRP A O 1
ATOM 1688 N N . GLY A 1 216 ? 6.217 9.528 -18.459 1.00 90.75 216 GLY A N 1
ATOM 1689 C CA . GLY A 1 216 ? 7.400 10.203 -17.922 1.00 90.75 216 GLY A CA 1
ATOM 1690 C C . GLY A 1 216 ? 7.412 10.215 -16.395 1.00 90.75 216 GLY A C 1
ATOM 1691 O O . GLY A 1 216 ? 8.434 9.932 -15.776 1.00 90.75 216 GLY A O 1
ATOM 1692 N N . ALA A 1 217 ? 6.260 10.443 -15.760 1.00 92.19 217 ALA A N 1
ATOM 1693 C CA . ALA A 1 217 ? 6.176 10.381 -14.306 1.00 92.19 217 ALA A CA 1
ATOM 1694 C C . ALA A 1 217 ? 6.356 8.953 -13.752 1.00 92.19 217 ALA A C 1
ATOM 1696 O O . ALA A 1 217 ? 6.838 8.791 -12.632 1.00 92.19 217 ALA A O 1
ATOM 1697 N N . LEU A 1 218 ? 5.969 7.917 -14.509 1.00 93.81 218 LEU A N 1
ATOM 1698 C CA . LEU A 1 218 ? 6.285 6.526 -14.174 1.00 93.81 218 LEU A CA 1
ATOM 1699 C C . LEU A 1 218 ? 7.792 6.254 -14.293 1.00 93.81 218 LEU A C 1
ATOM 1701 O O . LEU A 1 218 ? 8.357 5.653 -13.384 1.00 93.81 218 LEU A O 1
ATOM 1705 N N . ASP A 1 219 ? 8.437 6.731 -15.358 1.00 93.56 219 ASP A N 1
ATOM 1706 C CA . ASP A 1 219 ? 9.874 6.538 -15.589 1.00 93.56 219 ASP A CA 1
ATOM 1707 C C . ASP A 1 219 ? 10.712 7.170 -14.458 1.00 93.56 219 ASP A C 1
ATOM 1709 O O . ASP A 1 219 ? 11.621 6.530 -13.924 1.00 93.56 219 ASP A O 1
ATOM 1713 N N . GLU A 1 220 ? 10.353 8.377 -14.004 1.00 94.75 220 GLU A N 1
ATOM 1714 C CA . GLU A 1 220 ? 11.001 9.014 -12.846 1.00 94.75 220 GLU A CA 1
ATOM 1715 C C . GLU A 1 220 ? 10.762 8.246 -11.536 1.00 94.75 220 GLU A C 1
ATOM 1717 O O . GLU A 1 220 ? 11.674 8.106 -10.717 1.00 94.75 220 GLU A O 1
ATOM 1722 N N . ALA A 1 221 ? 9.561 7.691 -11.337 1.00 95.12 221 ALA A N 1
ATOM 1723 C CA . ALA A 1 221 ? 9.274 6.870 -10.162 1.00 95.12 221 ALA A CA 1
ATOM 1724 C C . ALA A 1 221 ? 10.089 5.567 -10.161 1.00 95.12 221 ALA A C 1
ATOM 1726 O O . ALA A 1 221 ? 10.629 5.193 -9.121 1.00 95.12 221 ALA A O 1
ATOM 1727 N N . ILE A 1 222 ? 10.223 4.905 -11.317 1.00 94.50 222 ILE A N 1
ATOM 1728 C CA . ILE A 1 222 ? 11.054 3.702 -11.483 1.00 94.50 222 ILE A CA 1
ATOM 1729 C C . ILE A 1 222 ? 12.509 4.036 -11.163 1.00 94.50 222 ILE A C 1
ATOM 1731 O O . ILE A 1 222 ? 13.131 3.356 -10.350 1.00 94.50 222 ILE A O 1
ATOM 1735 N N . LYS A 1 223 ? 13.041 5.111 -11.754 1.00 93.56 223 LYS A N 1
ATOM 1736 C CA . LYS A 1 223 ? 14.414 5.563 -11.512 1.00 93.56 223 LYS A CA 1
ATOM 1737 C C . LYS A 1 223 ? 14.672 5.815 -10.025 1.00 93.56 223 LYS A C 1
ATOM 1739 O O . LYS A 1 223 ? 15.652 5.312 -9.490 1.00 93.56 223 LYS A O 1
ATOM 1744 N N . SER A 1 224 ? 13.771 6.530 -9.353 1.00 92.50 224 SER A N 1
ATOM 1745 C CA . SER A 1 224 ? 13.868 6.801 -7.914 1.00 92.50 224 SER A CA 1
ATOM 1746 C C . SER A 1 224 ? 13.780 5.525 -7.067 1.00 92.50 224 SER A C 1
ATOM 1748 O O . SER A 1 224 ? 14.479 5.400 -6.060 1.00 92.50 224 SER A O 1
ATOM 1750 N N . ALA A 1 225 ? 12.936 4.562 -7.450 1.00 93.00 225 ALA A N 1
ATOM 1751 C CA . ALA A 1 225 ? 12.808 3.286 -6.749 1.00 93.00 225 ALA A CA 1
ATOM 1752 C C . ALA A 1 225 ? 14.070 2.418 -6.891 1.00 93.00 225 ALA A C 1
ATOM 1754 O O . ALA A 1 225 ? 14.477 1.796 -5.912 1.00 93.00 225 ALA A O 1
ATOM 1755 N N . LYS A 1 226 ? 14.727 2.425 -8.059 1.00 90.69 226 LYS A N 1
ATOM 1756 C CA . LYS A 1 226 ? 15.970 1.670 -8.307 1.00 90.69 226 LYS A CA 1
ATOM 1757 C C . LYS A 1 226 ? 17.119 2.048 -7.385 1.00 90.69 226 LYS A C 1
ATOM 1759 O O . LYS A 1 226 ? 17.908 1.180 -7.035 1.00 90.69 226 LYS A O 1
ATOM 1764 N N . GLU A 1 227 ? 17.192 3.311 -6.969 1.00 88.38 227 GLU A N 1
ATOM 1765 C CA . GLU A 1 227 ? 18.227 3.793 -6.043 1.00 88.38 227 GLU A CA 1
ATOM 1766 C C . GLU A 1 227 ? 18.238 3.030 -4.708 1.00 88.38 227 GLU A C 1
ATOM 1768 O O . GLU A 1 227 ? 19.261 3.012 -4.035 1.00 88.38 227 GLU A O 1
ATOM 1773 N N . LEU A 1 228 ? 17.110 2.418 -4.322 1.00 84.62 228 LEU A N 1
ATOM 1774 C CA . LEU A 1 228 ? 16.960 1.671 -3.067 1.00 84.62 228 LEU A CA 1
ATOM 1775 C C . LEU A 1 228 ? 16.582 0.198 -3.267 1.00 84.62 228 LEU A C 1
ATOM 1777 O O . LEU A 1 228 ? 16.871 -0.624 -2.407 1.00 84.62 228 LEU A O 1
ATOM 1781 N N . GLY A 1 229 ? 15.883 -0.124 -4.357 1.00 77.81 229 GLY A N 1
ATOM 1782 C CA . GLY A 1 229 ? 15.319 -1.453 -4.596 1.00 77.81 229 GLY A CA 1
ATOM 1783 C C . GLY A 1 229 ? 16.254 -2.436 -5.280 1.00 77.81 229 GLY A C 1
ATOM 1784 O O . GLY A 1 229 ? 15.947 -3.624 -5.284 1.00 77.81 229 GLY A O 1
ATOM 1785 N N . GLY A 1 230 ? 17.347 -1.953 -5.885 1.00 79.06 230 GLY A N 1
ATOM 1786 C CA . GLY A 1 230 ? 18.267 -2.780 -6.666 1.00 79.06 230 GLY A CA 1
ATOM 1787 C C . GLY A 1 230 ? 17.518 -3.690 -7.641 1.00 79.06 230 GLY A C 1
ATOM 1788 O O . GLY A 1 230 ? 16.786 -3.203 -8.505 1.00 79.06 230 GLY A O 1
ATOM 1789 N N . SER A 1 231 ? 17.666 -5.001 -7.449 1.00 77.81 231 SER A N 1
ATOM 1790 C CA . SER A 1 231 ? 17.059 -6.044 -8.284 1.00 77.81 231 SER A CA 1
ATOM 1791 C C . SER A 1 231 ? 15.728 -6.595 -7.737 1.00 77.81 231 SER A C 1
ATOM 1793 O O . SER A 1 231 ? 15.417 -7.760 -7.973 1.00 77.81 231 SER A O 1
ATOM 1795 N N . ASP A 1 232 ? 14.935 -5.808 -6.995 1.00 83.88 232 ASP A N 1
ATOM 1796 C CA . ASP A 1 232 ? 13.609 -6.245 -6.522 1.00 83.88 232 ASP A CA 1
ATOM 1797 C C . ASP A 1 232 ? 12.742 -6.771 -7.691 1.00 83.88 232 ASP A C 1
ATOM 1799 O O . ASP A 1 232 ? 12.447 -6.023 -8.632 1.00 83.88 232 ASP A O 1
ATOM 1803 N N . PRO A 1 233 ? 12.280 -8.033 -7.643 1.00 80.94 233 PRO A N 1
ATOM 1804 C CA . PRO A 1 233 ? 11.532 -8.646 -8.738 1.00 80.94 233 PRO A CA 1
ATOM 1805 C C . PRO A 1 233 ? 10.231 -7.920 -9.096 1.00 80.94 233 PRO A C 1
ATOM 1807 O O . PRO A 1 233 ? 9.859 -7.884 -10.268 1.00 80.94 233 PRO A O 1
ATOM 1810 N N . GLU A 1 234 ? 9.537 -7.324 -8.119 1.00 83.12 234 GLU A N 1
ATOM 1811 C CA . GLU A 1 234 ? 8.302 -6.573 -8.389 1.00 83.12 234 GLU A CA 1
ATOM 1812 C C . GLU A 1 234 ? 8.582 -5.275 -9.160 1.00 83.12 234 GLU A C 1
ATOM 1814 O O . GLU A 1 234 ? 7.779 -4.869 -10.005 1.00 83.12 234 GLU A O 1
ATOM 1819 N N . LEU A 1 235 ? 9.721 -4.625 -8.901 1.00 88.50 235 LEU A N 1
ATOM 1820 C CA . LEU A 1 235 ? 10.147 -3.446 -9.651 1.00 88.50 235 LEU A CA 1
ATOM 1821 C C . LEU A 1 235 ? 10.527 -3.807 -11.085 1.00 88.50 235 LEU A C 1
ATOM 1823 O O . LEU A 1 235 ? 10.066 -3.128 -12.001 1.00 88.50 235 LEU A O 1
ATOM 1827 N N . LEU A 1 236 ? 11.275 -4.896 -11.280 1.00 86.56 236 LEU A N 1
ATOM 1828 C CA . LEU A 1 236 ? 11.626 -5.410 -12.610 1.00 86.56 236 LEU A CA 1
ATOM 1829 C C . LEU A 1 236 ? 10.385 -5.803 -13.421 1.00 86.56 236 LEU A C 1
ATOM 1831 O O . LEU A 1 236 ? 10.292 -5.512 -14.614 1.00 86.56 236 LEU A O 1
ATOM 1835 N N . GLU A 1 237 ? 9.390 -6.407 -12.774 1.00 85.44 237 GLU A N 1
ATOM 1836 C CA . GLU A 1 237 ? 8.114 -6.714 -13.413 1.00 85.44 237 GLU A CA 1
ATOM 1837 C C . GLU A 1 237 ? 7.335 -5.445 -1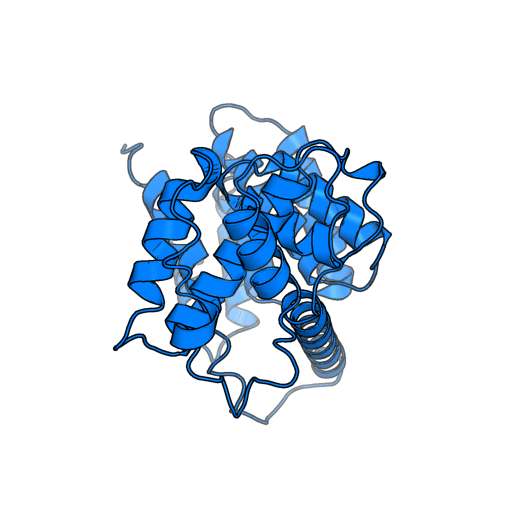3.786 1.00 85.44 237 GLU A C 1
ATOM 1839 O O . GLU A 1 237 ? 6.858 -5.328 -14.917 1.00 85.44 237 GLU A O 1
ATOM 1844 N N . ALA A 1 238 ? 7.237 -4.464 -12.883 1.00 88.19 238 ALA A N 1
ATOM 1845 C CA . ALA A 1 238 ? 6.582 -3.188 -13.177 1.00 88.19 238 ALA A CA 1
ATOM 1846 C C . ALA A 1 238 ? 7.256 -2.458 -14.352 1.00 88.19 238 ALA A C 1
ATOM 1848 O O . ALA A 1 238 ? 6.593 -1.840 -15.187 1.00 88.19 238 ALA A O 1
ATOM 1849 N N . GLU A 1 239 ? 8.573 -2.579 -14.427 1.00 89.50 239 GLU A N 1
ATOM 1850 C CA . GLU A 1 239 ? 9.430 -2.090 -15.490 1.00 89.50 239 GLU A CA 1
ATOM 1851 C C . GLU A 1 239 ? 9.257 -2.798 -16.830 1.00 89.50 239 GLU A C 1
ATOM 1853 O O . GLU A 1 239 ? 9.372 -2.160 -17.874 1.00 89.50 239 GLU A O 1
ATOM 1858 N N . LEU A 1 240 ? 9.030 -4.107 -16.828 1.00 87.94 240 LEU A N 1
ATOM 1859 C CA . LEU A 1 240 ? 8.688 -4.844 -18.037 1.00 87.94 240 LEU A CA 1
ATOM 1860 C C . LEU A 1 240 ? 7.281 -4.459 -18.507 1.00 87.94 240 LEU A C 1
ATOM 1862 O O . LEU A 1 240 ? 7.061 -4.162 -19.681 1.00 87.94 240 LEU A O 1
ATOM 1866 N N . MET A 1 241 ? 6.326 -4.398 -17.577 1.00 87.00 241 MET A N 1
ATOM 1867 C CA . MET A 1 241 ? 4.954 -3.984 -17.860 1.00 87.00 241 MET A CA 1
ATOM 1868 C C . MET A 1 241 ? 4.895 -2.563 -18.428 1.00 87.00 241 MET A C 1
ATOM 1870 O O . MET A 1 241 ? 4.095 -2.306 -19.332 1.00 87.00 241 MET A O 1
ATOM 1874 N N . SER A 1 242 ? 5.733 -1.639 -17.945 1.00 88.88 242 SER A N 1
ATOM 1875 C CA . SER A 1 242 ? 5.775 -0.275 -18.480 1.00 88.88 242 SER A CA 1
ATOM 1876 C C . SER A 1 242 ? 6.173 -0.245 -19.954 1.00 88.88 242 SER A C 1
ATOM 1878 O O . SER A 1 242 ? 5.575 0.510 -20.720 1.00 88.88 242 SER A O 1
ATOM 1880 N N . GLU A 1 243 ? 7.125 -1.085 -20.369 1.00 88.81 243 GLU A N 1
ATOM 1881 C CA . GLU A 1 243 ? 7.508 -1.203 -21.777 1.00 88.81 243 GLU A CA 1
ATOM 1882 C C . GLU A 1 243 ? 6.398 -1.885 -22.590 1.00 88.81 243 GLU A C 1
ATOM 1884 O O . GLU A 1 243 ? 5.982 -1.345 -23.612 1.00 88.81 243 GLU A O 1
ATOM 1889 N N . LEU A 1 244 ? 5.845 -3.004 -22.104 1.00 84.94 244 LEU A N 1
ATOM 1890 C CA . LEU A 1 244 ? 4.801 -3.776 -22.798 1.00 84.94 244 LEU A CA 1
ATOM 1891 C C . LEU A 1 244 ? 3.537 -2.966 -23.098 1.00 84.94 244 LEU A C 1
ATOM 1893 O O . LEU A 1 244 ? 2.925 -3.115 -24.157 1.00 84.94 244 LEU A O 1
ATOM 1897 N N . PHE A 1 245 ? 3.107 -2.127 -22.157 1.00 84.69 245 PHE A N 1
ATOM 1898 C CA . PHE A 1 245 ? 1.889 -1.337 -22.323 1.00 84.69 245 PHE A CA 1
ATOM 1899 C C . PHE A 1 245 ? 2.111 -0.019 -23.069 1.00 84.69 245 PHE A C 1
ATOM 1901 O O . PHE A 1 245 ? 1.130 0.643 -23.430 1.00 84.69 245 PHE A O 1
ATOM 1908 N N . ARG A 1 246 ? 3.365 0.367 -23.328 1.00 84.75 246 ARG A N 1
ATOM 1909 C CA . ARG A 1 246 ? 3.682 1.555 -24.119 1.00 84.75 246 ARG A CA 1
ATOM 1910 C C . ARG A 1 246 ? 3.500 1.245 -25.616 1.00 84.75 246 ARG A C 1
ATOM 1912 O O . ARG A 1 246 ? 3.936 0.197 -26.093 1.00 84.75 246 ARG A O 1
ATOM 1919 N N . PRO A 1 247 ? 2.864 2.135 -26.401 1.00 78.00 247 PRO A N 1
ATOM 1920 C CA . PRO A 1 247 ? 2.698 1.911 -27.836 1.00 78.00 247 PRO A CA 1
ATOM 1921 C C . PRO A 1 247 ? 4.040 1.722 -28.559 1.00 78.00 247 PRO A C 1
ATOM 1923 O O . PRO A 1 247 ? 4.971 2.492 -28.338 1.00 78.00 247 PRO A O 1
ATOM 1926 N N . ASN A 1 248 ? 4.106 0.746 -29.473 1.00 77.88 248 ASN A N 1
ATOM 1927 C CA . ASN A 1 248 ? 5.263 0.459 -30.340 1.00 77.88 248 ASN A CA 1
ATOM 1928 C C . ASN A 1 248 ? 6.575 0.135 -29.605 1.00 77.88 248 ASN A C 1
ATOM 1930 O O . ASN A 1 248 ? 7.650 0.401 -30.135 1.00 77.88 248 ASN A O 1
ATOM 1934 N N . ASN A 1 249 ? 6.494 -0.443 -28.406 1.00 84.06 249 ASN A N 1
ATOM 1935 C CA . ASN A 1 249 ? 7.660 -0.646 -27.549 1.00 84.06 249 ASN A CA 1
ATOM 1936 C C . ASN A 1 249 ? 7.967 -2.126 -27.248 1.00 84.06 249 ASN A C 1
ATOM 1938 O O . ASN A 1 249 ? 8.673 -2.447 -26.296 1.00 84.06 249 ASN A O 1
ATOM 1942 N N . LEU A 1 250 ? 7.436 -3.032 -28.080 1.00 83.12 250 LEU A N 1
ATOM 1943 C CA . LEU A 1 250 ? 7.559 -4.482 -27.903 1.00 83.12 250 LEU A CA 1
ATOM 1944 C C . LEU A 1 250 ? 9.021 -4.945 -27.894 1.00 83.12 250 LEU A C 1
ATOM 1946 O O . LEU A 1 250 ? 9.405 -5.704 -27.019 1.00 83.12 250 LEU A O 1
ATOM 1950 N N . GLN A 1 251 ? 9.855 -4.413 -28.792 1.00 85.69 251 GLN A N 1
ATOM 1951 C CA . GLN A 1 251 ? 11.275 -4.770 -28.846 1.00 85.69 251 GLN A CA 1
ATOM 1952 C C . GLN A 1 251 ? 12.003 -4.463 -27.526 1.00 85.69 251 GLN A C 1
ATOM 1954 O O . GLN A 1 251 ? 12.776 -5.283 -27.044 1.00 85.69 251 GLN A O 1
ATOM 1959 N N . ARG A 1 252 ? 11.736 -3.305 -26.904 1.00 85.75 252 ARG A N 1
ATOM 1960 C CA . ARG A 1 252 ? 12.336 -2.983 -25.600 1.00 85.75 252 ARG A CA 1
ATOM 1961 C C . ARG A 1 252 ? 11.813 -3.884 -24.494 1.00 85.75 252 ARG A C 1
ATOM 1963 O O . ARG A 1 252 ? 12.559 -4.209 -23.580 1.00 85.75 252 ARG A O 1
ATOM 1970 N N . ALA A 1 253 ? 10.544 -4.280 -24.564 1.00 85.38 253 ALA A N 1
ATOM 1971 C CA . ALA A 1 253 ? 9.994 -5.243 -23.624 1.00 85.38 253 ALA A CA 1
ATOM 1972 C C . ALA A 1 253 ? 10.673 -6.617 -23.757 1.00 85.38 253 ALA A C 1
ATOM 1974 O O . ALA A 1 253 ? 11.018 -7.203 -22.738 1.00 85.38 253 ALA A O 1
ATOM 1975 N N . GLU A 1 254 ? 10.922 -7.098 -24.979 1.00 84.44 254 GLU A N 1
ATOM 1976 C CA . GLU A 1 254 ? 11.665 -8.342 -25.231 1.00 84.44 254 GLU A CA 1
ATOM 1977 C C . GLU A 1 254 ? 13.098 -8.271 -24.686 1.00 84.44 254 GLU A C 1
ATOM 1979 O O . GLU A 1 254 ? 13.528 -9.180 -23.977 1.00 84.44 254 GLU A O 1
ATOM 1984 N N . GLU A 1 255 ? 13.819 -7.180 -24.970 1.00 86.38 255 GLU A N 1
ATOM 1985 C CA . GLU A 1 255 ? 15.174 -6.940 -24.454 1.00 86.38 255 GLU A CA 1
ATOM 1986 C C . GLU A 1 255 ? 15.183 -6.973 -22.921 1.00 86.38 255 GLU A C 1
ATOM 1988 O O . GLU A 1 255 ? 15.945 -7.718 -22.312 1.00 86.38 255 GLU A O 1
ATOM 1993 N N . LYS A 1 256 ? 14.250 -6.263 -22.286 1.00 84.75 256 LYS A N 1
ATOM 1994 C CA . LYS A 1 256 ? 14.163 -6.180 -20.825 1.00 84.75 256 LYS A CA 1
ATOM 1995 C C . LYS A 1 256 ? 13.752 -7.494 -20.166 1.00 84.75 256 LYS A C 1
ATOM 1997 O O . LYS A 1 256 ? 14.237 -7.832 -19.090 1.00 84.75 256 LYS A O 1
ATOM 2002 N N . ALA A 1 257 ? 12.857 -8.240 -20.806 1.00 84.50 257 ALA A N 1
ATOM 2003 C CA . ALA A 1 257 ? 12.453 -9.568 -20.366 1.00 84.50 257 ALA A CA 1
ATOM 2004 C C . ALA A 1 257 ? 13.616 -10.566 -20.463 1.00 84.50 257 ALA A C 1
ATOM 2006 O O . ALA A 1 257 ? 13.778 -11.418 -19.588 1.00 84.50 257 ALA A O 1
ATOM 2007 N N . LYS A 1 258 ? 14.450 -10.437 -21.500 1.00 83.88 258 LYS A N 1
ATOM 2008 C CA . LYS A 1 258 ? 15.674 -11.218 -21.644 1.00 83.88 258 LYS A CA 1
ATOM 2009 C C . LYS A 1 258 ? 16.682 -10.872 -20.547 1.00 83.88 258 LYS A C 1
ATOM 2011 O O . LYS A 1 258 ? 17.113 -11.794 -19.860 1.00 83.88 258 LYS A O 1
ATOM 2016 N N . ASP A 1 259 ? 16.978 -9.591 -20.336 1.00 83.19 259 ASP A N 1
ATOM 2017 C CA . ASP A 1 259 ? 17.900 -9.136 -19.286 1.00 83.19 259 ASP A CA 1
ATOM 2018 C C . ASP A 1 259 ? 17.452 -9.658 -17.905 1.00 83.19 259 ASP A C 1
ATOM 2020 O O . ASP A 1 259 ? 18.209 -10.326 -17.207 1.00 83.19 259 ASP A O 1
ATOM 2024 N N . ALA A 1 260 ? 16.165 -9.501 -17.566 1.00 80.00 260 ALA A N 1
ATOM 2025 C CA . ALA A 1 260 ? 15.605 -10.024 -16.317 1.00 80.00 260 ALA A CA 1
ATOM 2026 C C . ALA A 1 260 ? 15.674 -11.561 -16.209 1.00 80.00 260 ALA A C 1
ATOM 2028 O O . ALA A 1 260 ? 15.773 -12.107 -15.111 1.00 80.00 260 ALA A O 1
ATOM 2029 N N . SER A 1 261 ? 15.609 -12.292 -17.326 1.00 79.94 261 SER A N 1
ATOM 2030 C CA . SER A 1 261 ? 15.759 -13.753 -17.310 1.00 79.94 261 SER A CA 1
ATOM 2031 C C . SER A 1 261 ? 17.202 -14.203 -17.061 1.00 79.94 261 SER A C 1
ATOM 2033 O O . SER A 1 261 ? 17.410 -15.252 -16.449 1.00 79.94 261 SER A O 1
ATOM 2035 N N . GLU A 1 262 ? 18.180 -13.410 -17.510 1.00 80.50 262 GLU A N 1
ATOM 2036 C CA . GLU A 1 262 ? 19.608 -13.644 -17.281 1.00 80.50 262 GLU A CA 1
ATOM 2037 C C . GLU A 1 262 ? 19.994 -13.323 -15.831 1.00 80.50 262 GLU A C 1
ATOM 2039 O O . GLU A 1 262 ? 20.765 -14.078 -15.238 1.00 80.50 262 GLU A O 1
ATOM 2044 N N . ASP A 1 263 ? 19.388 -12.288 -15.240 1.00 75.31 263 ASP A N 1
ATOM 2045 C CA . ASP A 1 263 ? 19.589 -11.908 -13.836 1.00 75.31 263 ASP A CA 1
ATOM 2046 C C . ASP A 1 263 ? 18.967 -12.916 -12.843 1.00 75.31 263 ASP A C 1
ATOM 2048 O O . ASP A 1 263 ? 19.444 -13.054 -11.717 1.00 75.31 263 ASP A O 1
ATOM 2052 N N . PHE A 1 264 ? 17.930 -13.667 -13.249 1.00 73.94 264 PHE A N 1
ATOM 2053 C CA . PHE A 1 264 ? 17.213 -14.630 -12.390 1.00 73.94 264 PHE A CA 1
ATOM 2054 C C . PHE A 1 264 ? 17.087 -16.038 -13.011 1.00 73.94 264 PHE A C 1
ATOM 2056 O O . PHE A 1 264 ? 15.973 -16.540 -13.207 1.00 73.94 264 PHE A O 1
ATOM 2063 N N . PRO A 1 265 ? 18.205 -16.742 -13.278 1.00 65.12 265 PRO A N 1
ATOM 2064 C CA . PRO A 1 265 ? 18.205 -17.976 -14.067 1.00 65.12 265 PRO A CA 1
ATOM 2065 C C . PRO A 1 265 ? 17.673 -19.209 -13.311 1.00 65.12 265 PRO A C 1
ATOM 2067 O O . PRO A 1 265 ? 17.279 -20.193 -13.939 1.00 65.12 265 PRO A O 1
ATOM 2070 N N . GLY A 1 266 ? 17.688 -19.190 -11.971 1.00 62.03 266 GLY A N 1
ATOM 2071 C CA . GLY A 1 266 ? 17.416 -20.357 -11.116 1.00 62.03 266 GLY A CA 1
ATOM 2072 C C . GLY A 1 266 ? 15.989 -20.477 -10.569 1.00 62.03 266 GLY A C 1
ATOM 2073 O O . GLY A 1 266 ? 15.623 -21.527 -10.043 1.00 62.03 266 GLY A O 1
ATOM 2074 N N . GLU A 1 267 ? 15.166 -19.436 -10.696 1.00 58.47 267 GLU A N 1
ATOM 2075 C CA . GLU A 1 267 ? 13.791 -19.418 -10.186 1.00 58.47 267 GLU A CA 1
ATOM 2076 C C . GLU A 1 267 ? 12.781 -19.538 -11.331 1.00 58.47 267 GLU A C 1
ATOM 2078 O O . GLU A 1 267 ? 13.093 -19.232 -12.477 1.00 58.47 267 GLU A O 1
ATOM 2083 N N . TRP A 1 268 ? 11.525 -19.896 -11.032 1.00 61.25 268 TRP A N 1
ATOM 2084 C CA . TRP A 1 268 ? 10.398 -19.849 -11.986 1.00 61.25 268 TRP A CA 1
ATOM 2085 C C . TRP A 1 268 ? 10.252 -18.488 -12.700 1.00 61.25 268 TRP A C 1
ATOM 2087 O O . TRP A 1 268 ? 9.574 -18.396 -13.723 1.00 61.25 268 TRP A O 1
ATOM 2097 N N . ARG A 1 269 ? 10.910 -17.451 -12.171 1.00 65.94 269 ARG A N 1
ATOM 2098 C CA . ARG A 1 269 ? 11.005 -16.091 -12.695 1.00 65.94 269 ARG A CA 1
ATOM 2099 C C . ARG A 1 269 ? 11.792 -15.986 -13.999 1.00 65.94 269 ARG A C 1
ATOM 2101 O O . ARG A 1 269 ? 11.314 -15.321 -14.908 1.00 65.94 269 ARG A O 1
ATOM 2108 N N . GLY A 1 270 ? 12.921 -16.681 -14.141 1.00 64.25 270 GLY A N 1
ATOM 2109 C CA . GLY A 1 270 ? 13.685 -16.704 -15.394 1.00 64.25 270 GLY A CA 1
ATOM 2110 C C . GLY A 1 270 ? 12.839 -17.226 -16.560 1.00 64.25 270 GLY A C 1
ATOM 2111 O O . GLY A 1 270 ? 12.645 -16.512 -17.541 1.00 64.25 270 GLY A O 1
ATOM 2112 N N . PRO A 1 271 ? 12.217 -18.415 -16.435 1.00 67.88 271 PRO A N 1
ATOM 2113 C CA . PRO A 1 271 ? 11.237 -18.914 -17.395 1.00 67.88 271 PRO A CA 1
ATOM 2114 C C . PRO A 1 271 ? 9.998 -18.018 -17.563 1.00 67.88 271 PRO A C 1
ATOM 2116 O O . PRO A 1 271 ? 9.473 -17.939 -18.670 1.00 67.88 271 PRO A O 1
ATOM 2119 N N . TYR A 1 272 ? 9.522 -17.344 -16.507 1.00 74.44 272 TYR A N 1
ATOM 2120 C CA . TYR A 1 272 ? 8.409 -16.386 -16.589 1.00 74.44 272 TYR A CA 1
ATOM 2121 C C . TYR A 1 272 ? 8.759 -15.177 -17.466 1.00 74.44 272 TYR A C 1
ATOM 2123 O O . TYR A 1 272 ? 8.014 -14.860 -18.390 1.00 74.44 272 TYR A O 1
ATOM 2131 N N . PHE A 1 273 ? 9.908 -14.541 -17.234 1.00 70.81 273 PHE A N 1
ATOM 2132 C CA . PHE A 1 273 ? 10.379 -13.417 -18.041 1.00 70.81 273 PHE A CA 1
ATOM 2133 C C . PHE A 1 273 ? 10.789 -13.861 -19.450 1.00 70.81 273 PHE A C 1
ATOM 2135 O O . PHE A 1 273 ? 10.396 -13.229 -20.425 1.00 70.81 273 PHE A O 1
ATOM 2142 N N . ALA A 1 274 ? 11.436 -15.016 -19.604 1.00 62.97 274 ALA A N 1
ATOM 2143 C CA . ALA A 1 274 ? 11.708 -15.591 -20.920 1.00 62.97 274 ALA A CA 1
ATOM 2144 C C . ALA A 1 274 ? 10.416 -15.864 -21.713 1.00 62.97 274 ALA A C 1
ATOM 2146 O O . ALA A 1 274 ? 10.381 -15.646 -22.920 1.00 62.97 274 ALA A O 1
ATOM 2147 N N . ALA A 1 275 ? 9.330 -16.292 -21.057 1.00 72.00 275 ALA A N 1
ATOM 2148 C CA . ALA A 1 275 ? 8.035 -16.458 -21.715 1.00 72.00 275 ALA A CA 1
ATOM 2149 C C . ALA A 1 275 ? 7.457 -15.125 -22.218 1.00 72.00 275 ALA A C 1
ATOM 2151 O O . ALA A 1 275 ? 6.820 -15.112 -23.269 1.00 72.00 275 ALA A O 1
ATOM 2152 N N . TRP A 1 276 ? 7.701 -14.013 -21.517 1.00 69.56 276 TRP A N 1
ATOM 2153 C CA . TRP A 1 276 ? 7.346 -12.675 -22.000 1.00 69.56 276 TRP A CA 1
ATOM 2154 C C . TRP A 1 276 ? 8.178 -12.241 -23.206 1.00 69.56 276 TRP A C 1
ATOM 2156 O O . TRP A 1 276 ? 7.621 -11.649 -24.121 1.00 69.56 276 TRP A O 1
ATOM 2166 N N . ALA A 1 277 ? 9.468 -12.581 -23.250 1.00 59.81 277 ALA A N 1
ATOM 2167 C CA . ALA A 1 277 ? 10.333 -12.290 -24.398 1.00 59.81 277 ALA A CA 1
ATOM 2168 C C . ALA A 1 277 ? 9.947 -13.060 -25.680 1.00 59.81 277 ALA A C 1
ATOM 2170 O O . ALA A 1 277 ? 10.444 -12.756 -26.759 1.00 59.81 277 ALA A O 1
ATOM 2171 N N . LEU A 1 278 ? 9.098 -14.088 -25.567 1.00 59.25 278 LEU A N 1
ATOM 2172 C CA . LEU A 1 278 ? 8.626 -14.912 -26.686 1.00 59.25 278 LEU A CA 1
ATOM 2173 C C . LEU A 1 278 ? 7.237 -14.494 -27.213 1.00 59.25 278 LEU A C 1
ATOM 2175 O O . LEU A 1 278 ? 6.725 -15.153 -28.124 1.00 59.25 278 LEU A O 1
ATOM 2179 N N . PHE A 1 279 ? 6.616 -13.467 -26.622 1.00 53.78 279 PHE A N 1
ATOM 2180 C CA . PHE A 1 279 ? 5.265 -12.981 -26.932 1.00 53.78 279 PHE A CA 1
ATOM 2181 C C . PHE A 1 279 ? 5.281 -11.683 -27.739 1.00 53.78 279 PHE A C 1
ATOM 2183 O O . PHE A 1 279 ? 4.462 -11.595 -28.686 1.00 53.78 279 PHE A O 1
#

Mean predicted aligned error: 10.55 Å

Radius of gyration: 20.4 Å; Cα contacts (8 Å, |Δi|>4): 271; chains: 1; bounding box: 54×39×53 Å